Protein AF-0000000080752328 (afdb_homodimer)

Solvent-accessible surface area (backbone atoms only — not comparable to full-atom values): 11894 Å² total; per-residue (Å²): 135,80,77,77,74,68,80,67,72,72,69,62,68,36,42,56,68,53,46,23,63,74,60,68,45,58,64,70,56,55,52,48,32,40,74,57,57,59,36,80,57,43,62,91,45,73,91,53,25,35,30,40,65,66,46,50,51,47,49,42,50,46,52,52,50,26,67,75,56,70,49,55,64,66,45,37,33,52,52,51,52,48,52,50,49,39,52,53,40,51,51,51,38,51,52,46,50,51,55,45,51,58,55,65,74,94,133,80,76,76,73,68,79,66,71,72,70,62,67,34,39,55,68,55,46,23,64,74,58,68,46,59,63,70,54,55,53,48,32,40,73,58,57,60,36,81,57,43,62,91,43,71,92,54,25,35,32,40,64,66,46,49,51,49,50,42,51,43,52,50,50,25,68,75,56,68,50,56,63,64,44,38,34,52,50,52,53,48,52,50,49,39,52,52,41,52,50,49,38,52,52,45,50,51,55,43,51,58,54,63,76,95

pLDDT: mean 90.83, std 14.42, range [41.25, 98.44]

Organism: Azotobacter vinelandii (strain DJ / ATCC BAA-1303) (NCBI:txid322710)

Nearest PDB structures (foldseek):
  3ucs-as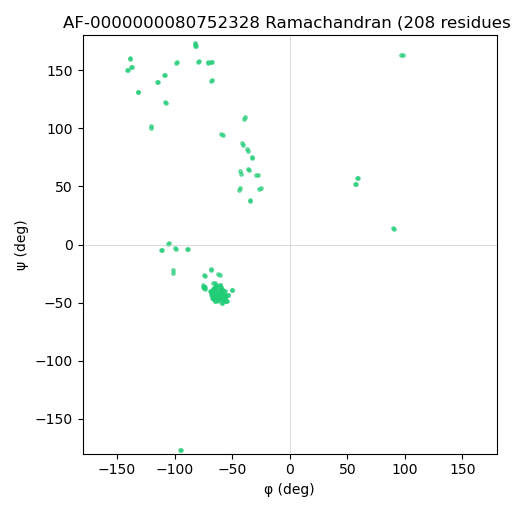sembly1_A  TM=8.072E-01  e=2.494E-07  Klebsiella pneumoniae 342
  2zhh-assembly1_A-2  TM=6.426E-01  e=2.924E-03  Escherichia coli K-12
  5i44-assembly4_G-2  TM=8.100E-01  e=2.431E-02  Bacillus subtilis subsp. subtilis str. 168
  5i44-assembly4_F-2  TM=8.000E-01  e=2.764E-02  Bacillus subtilis subsp. subtilis str. 168
  5i44-assembly1_D  TM=8.178E-01  e=5.969E-02  Bacillus subtilis subsp. subtilis str. 168

Structure (mmCIF, N/CA/C/O backbone):
data_AF-0000000080752328-model_v1
#
loop_
_entity.id
_entity.type
_entity.pdbx_description
1 polymer 'Chaperone modulatory protein CbpM'
#
loop_
_atom_site.group_PDB
_atom_site.id
_atom_site.type_symbol
_atom_site.label_atom_id
_atom_site.label_alt_id
_atom_site.label_comp_id
_atom_site.label_asym_id
_atom_site.label_entity_id
_atom_site.label_seq_id
_atom_site.pdbx_PDB_ins_code
_atom_site.Cartn_x
_atom_site.Cartn_y
_atom_site.Cartn_z
_atom_site.occupancy
_atom_site.B_iso_or_equiv
_atom_site.auth_seq_id
_atom_site.auth_comp_id
_atom_site.auth_asym_id
_atom_site.auth_atom_id
_atom_site.pdbx_PDB_model_num
ATOM 1 N N . MET A 1 1 ? 23.469 -45.125 -23.891 1 41.25 1 MET A N 1
ATOM 2 C CA . MET A 1 1 ? 22.203 -44.719 -23.312 1 41.25 1 MET A CA 1
ATOM 3 C C . MET A 1 1 ? 22.391 -43.594 -22.281 1 41.25 1 MET A C 1
ATOM 5 O O . MET A 1 1 ? 23.047 -43.812 -21.266 1 41.25 1 MET A O 1
ATOM 9 N N . GLU A 1 2 ? 22.656 -42.312 -22.672 1 48.97 2 GLU A N 1
ATOM 10 C CA . GLU A 1 2 ? 22.766 -41.031 -21.984 1 48.97 2 GLU A CA 1
ATOM 11 C C . GLU A 1 2 ? 21.672 -40.875 -20.922 1 48.97 2 GLU A C 1
ATOM 13 O O . GLU A 1 2 ? 20.484 -41 -21.234 1 48.97 2 GLU A O 1
ATOM 18 N N . GLN A 1 3 ? 21.875 -41.344 -19.688 1 50.88 3 GLN A N 1
ATOM 19 C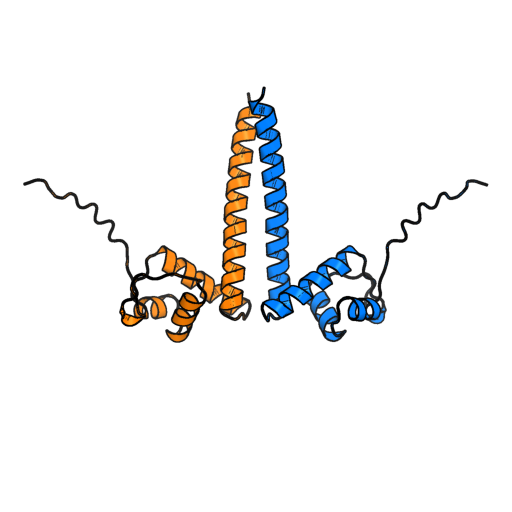 CA . GLN A 1 3 ? 21.062 -41 -18.516 1 50.88 3 GLN A CA 1
ATOM 20 C C . GLN A 1 3 ? 20.547 -39.562 -18.625 1 50.88 3 GLN A C 1
ATOM 22 O O . GLN A 1 3 ? 21.328 -38.625 -18.75 1 50.88 3 GLN A O 1
ATOM 27 N N . ALA A 1 4 ? 19.5 -39.375 -19.531 1 47.28 4 ALA A N 1
ATOM 28 C CA . ALA A 1 4 ? 18.688 -38.156 -19.391 1 47.28 4 ALA A CA 1
ATOM 29 C C . ALA A 1 4 ? 18.656 -37.688 -17.938 1 47.28 4 ALA A C 1
ATOM 31 O O . ALA A 1 4 ? 18.016 -38.312 -17.094 1 47.28 4 ALA A O 1
ATOM 32 N N . SER A 1 5 ? 19.703 -37.375 -17.312 1 48.62 5 SER A N 1
ATOM 33 C CA . SER A 1 5 ? 19.734 -36.562 -16.078 1 48.62 5 SER A CA 1
ATOM 34 C C . SER A 1 5 ? 18.641 -35.5 -16.078 1 48.62 5 SER A C 1
ATOM 36 O O . SER A 1 5 ? 18.891 -34.375 -16.453 1 48.62 5 SER A O 1
ATOM 38 N N . MET A 1 6 ? 17.406 -35.812 -16.594 1 44.41 6 MET A N 1
ATOM 39 C CA . MET A 1 6 ? 16.344 -34.844 -16.422 1 44.41 6 MET A CA 1
ATOM 40 C C . MET A 1 6 ? 16.344 -34.25 -15.016 1 44.41 6 MET A C 1
ATOM 42 O O . MET A 1 6 ? 15.977 -34.938 -14.055 1 44.41 6 MET A O 1
ATOM 46 N N . ASN A 1 7 ? 17.297 -33.562 -14.438 1 49.31 7 ASN A N 1
ATOM 47 C CA . ASN A 1 7 ? 17 -32.625 -13.352 1 49.31 7 ASN A CA 1
ATOM 48 C C . ASN A 1 7 ? 15.578 -32.094 -13.445 1 49.31 7 ASN A C 1
ATOM 50 O O . ASN A 1 7 ? 15.344 -31.062 -14.086 1 49.31 7 ASN A O 1
ATOM 54 N N . THR A 1 8 ? 14.438 -32.906 -13.648 1 51.25 8 THR A N 1
ATOM 55 C CA . THR A 1 8 ? 13.023 -32.531 -13.578 1 51.25 8 THR A CA 1
ATOM 56 C C . THR A 1 8 ? 12.766 -31.625 -12.367 1 51.25 8 THR A C 1
ATOM 58 O O . THR A 1 8 ? 12.688 -32.125 -11.234 1 51.25 8 THR A O 1
ATOM 61 N N . THR A 1 9 ? 13.477 -30.656 -12.141 1 54.03 9 THR A N 1
ATOM 62 C CA . THR A 1 9 ? 12.922 -29.719 -11.164 1 54.03 9 THR A CA 1
ATOM 63 C C . THR A 1 9 ? 11.406 -29.609 -11.32 1 54.03 9 THR A C 1
ATOM 65 O O . THR A 1 9 ? 10.914 -29.078 -12.312 1 54.03 9 THR A O 1
ATOM 68 N N . LEU A 1 10 ? 10.758 -30.734 -11.039 1 58.72 10 LEU A N 1
ATOM 69 C CA . LEU A 1 10 ? 9.297 -30.781 -11.031 1 58.72 10 LEU A CA 1
ATOM 70 C C . LEU A 1 10 ? 8.711 -29.484 -10.484 1 58.72 10 LEU A C 1
ATOM 72 O O . LEU A 1 10 ? 9.016 -29.094 -9.352 1 58.72 10 LEU A O 1
ATOM 76 N N . SER A 1 11 ? 8.672 -28.516 -11.359 1 77.19 11 SER A N 1
ATOM 77 C CA . SER A 1 11 ? 8.055 -27.266 -10.961 1 77.19 11 SER A CA 1
ATOM 78 C C . SER A 1 11 ? 6.598 -27.453 -10.555 1 77.19 11 SER A C 1
ATOM 80 O O . SER A 1 11 ? 5.836 -28.109 -11.273 1 77.19 11 SER A O 1
ATOM 82 N N . LEU A 1 12 ? 6.348 -27.609 -9.344 1 85.25 12 LEU A N 1
ATOM 83 C CA . LEU A 1 12 ? 5.016 -27.766 -8.781 1 85.25 12 LEU A CA 1
ATOM 84 C C . LEU A 1 12 ? 4.012 -26.844 -9.469 1 85.25 12 LEU A C 1
ATOM 86 O O . LEU A 1 12 ? 4.258 -25.656 -9.609 1 85.25 12 LEU A O 1
ATOM 90 N N . GLN A 1 13 ? 3.1 -27.469 -10.312 1 93.94 13 GLN A N 1
ATOM 91 C CA . GLN A 1 13 ? 1.983 -26.75 -10.922 1 93.94 13 GLN A CA 1
ATOM 92 C C . GLN A 1 13 ? 0.66 -27.141 -10.266 1 93.94 13 GLN A C 1
ATOM 94 O O . GLN A 1 13 ? 0.309 -28.312 -10.219 1 93.94 13 GLN A O 1
ATOM 99 N N . LEU A 1 14 ? -0.003 -26.203 -9.758 1 97.31 14 LEU A N 1
ATOM 100 C CA . LEU A 1 14 ? -1.238 -26.438 -9.023 1 97.31 14 LEU A CA 1
ATOM 101 C C . LEU A 1 14 ? -2.449 -25.969 -9.828 1 97.31 14 LEU A C 1
ATOM 103 O O . LEU A 1 14 ? -2.371 -24.984 -10.555 1 97.31 14 LEU A O 1
ATOM 107 N N . THR A 1 15 ? -3.479 -26.688 -9.641 1 97.69 15 THR A N 1
ATOM 108 C CA . THR A 1 15 ? -4.738 -26.281 -10.266 1 97.69 15 THR A CA 1
ATOM 109 C C . THR A 1 15 ? -5.438 -25.219 -9.422 1 97.69 15 THR A C 1
ATOM 111 O O . THR A 1 15 ? -5.016 -24.922 -8.305 1 97.69 15 THR A O 1
ATOM 114 N N . LEU A 1 16 ? -6.508 -24.656 -10.055 1 98.12 16 LEU A N 1
ATOM 115 C CA . LEU A 1 16 ? -7.328 -23.688 -9.344 1 98.12 16 LEU A CA 1
ATOM 116 C C . LEU A 1 16 ? -7.871 -24.281 -8.047 1 98.12 16 LEU A C 1
ATOM 118 O O . LEU A 1 16 ? -7.785 -23.656 -6.984 1 98.12 16 LEU A O 1
ATOM 122 N N . GLU A 1 17 ? -8.336 -25.516 -8.078 1 97.81 17 GLU A N 1
ATOM 123 C CA . GLU A 1 17 ? -8.945 -26.188 -6.926 1 97.81 17 GLU A CA 1
ATOM 124 C C . GLU A 1 17 ? -7.906 -26.453 -5.84 1 97.81 17 GLU A C 1
ATOM 126 O O . GLU A 1 17 ? -8.188 -26.297 -4.652 1 97.81 17 GLU A O 1
ATOM 131 N N . GLU A 1 18 ? -6.797 -26.859 -6.289 1 97.94 18 GLU A N 1
ATOM 132 C CA . GLU A 1 18 ? -5.73 -27.125 -5.328 1 97.94 18 GLU A CA 1
ATOM 133 C C . GLU A 1 18 ? -5.305 -25.859 -4.605 1 97.94 18 GLU A C 1
ATOM 135 O O . GLU A 1 18 ? -5.098 -25.859 -3.389 1 97.94 18 GLU A O 1
ATOM 140 N N . CYS A 1 19 ? -5.199 -24.781 -5.328 1 98.25 19 CYS A N 1
ATOM 141 C CA . CYS A 1 19 ? -4.848 -23.516 -4.715 1 98.25 19 CYS A CA 1
ATOM 142 C C . CYS A 1 19 ? -5.914 -23.078 -3.719 1 98.25 19 CYS A C 1
ATOM 144 O O . CYS A 1 19 ? -5.594 -22.609 -2.621 1 98.25 19 CYS A O 1
ATOM 146 N N . CYS A 1 20 ? -7.125 -23.203 -4.07 1 98.44 20 CYS A N 1
ATOM 147 C CA . CYS A 1 20 ? -8.234 -22.859 -3.186 1 98.44 20 CYS A CA 1
ATOM 148 C C . CYS A 1 20 ? -8.117 -23.578 -1.851 1 98.44 20 CYS A C 1
ATOM 150 O O . CYS A 1 20 ? -8.281 -22.969 -0.792 1 98.44 20 CYS A O 1
ATOM 152 N N . GLN A 1 21 ? -7.781 -24.828 -1.92 1 98 21 GLN A N 1
ATOM 153 C CA . GLN A 1 21 ? -7.66 -25.656 -0.72 1 98 21 GLN A CA 1
ATOM 154 C C . GLN A 1 21 ? -6.473 -25.219 0.132 1 98 21 GLN A C 1
ATOM 156 O O . GLN A 1 21 ? -6.586 -25.094 1.354 1 98 21 GLN A O 1
ATOM 161 N N . LEU A 1 22 ? -5.418 -24.906 -0.505 1 97.25 22 LEU A N 1
ATOM 162 C CA . LEU A 1 22 ? -4.18 -24.609 0.204 1 97.25 22 LEU A CA 1
ATOM 163 C C . LEU A 1 22 ? -4.254 -23.234 0.869 1 97.25 22 LEU A C 1
ATOM 165 O O . LEU A 1 22 ? -3.727 -23.047 1.966 1 97.25 22 LEU A O 1
ATOM 169 N N . VAL A 1 23 ? -4.902 -22.25 0.226 1 97.75 23 VAL A N 1
ATOM 170 C CA . VAL A 1 23 ? -4.922 -20.906 0.78 1 97.75 23 VAL A CA 1
ATOM 171 C C . VAL A 1 23 ? -6.246 -20.656 1.504 1 97.75 23 VAL A C 1
ATOM 173 O O . VAL A 1 23 ? -6.473 -19.578 2.047 1 97.75 23 VAL A O 1
ATOM 176 N N . GLU A 1 24 ? -7.094 -21.641 1.438 1 97.69 24 GLU A N 1
ATOM 177 C CA . GLU A 1 24 ? -8.375 -21.609 2.127 1 97.69 24 GLU A CA 1
ATOM 178 C C . GLU A 1 24 ? -9.219 -20.422 1.68 1 97.69 24 GLU A C 1
ATOM 180 O O . GLU A 1 24 ? -9.703 -19.656 2.51 1 97.69 24 GLU A O 1
ATOM 185 N N . ALA A 1 25 ? -9.469 -20.359 0.378 1 98.06 25 ALA A N 1
ATOM 186 C CA . ALA A 1 25 ? -10.305 -19.328 -0.232 1 98.06 25 ALA A CA 1
ATOM 187 C C . ALA A 1 25 ? -11.164 -19.922 -1.347 1 98.06 25 ALA A C 1
ATOM 189 O O . ALA A 1 25 ? -10.758 -20.859 -2.025 1 98.06 25 ALA A O 1
ATOM 190 N N . PRO A 1 26 ? -12.328 -19.328 -1.536 1 98 26 PRO A N 1
ATOM 191 C CA . PRO A 1 26 ? -13.195 -19.844 -2.592 1 98 26 PRO A CA 1
ATOM 192 C C . PRO A 1 26 ? -12.633 -19.609 -3.992 1 98 26 PRO A C 1
ATOM 194 O O . PRO A 1 26 ? -11.852 -18.688 -4.199 1 98 26 PRO A O 1
ATOM 197 N N . SER A 1 27 ? -13.078 -20.438 -4.957 1 97.88 27 SER A N 1
ATOM 198 C CA . SER A 1 27 ? -12.625 -20.312 -6.34 1 97.88 27 SER A CA 1
ATOM 199 C C . SER A 1 27 ? -12.984 -18.953 -6.93 1 97.88 27 SER A C 1
ATOM 201 O O . SER A 1 27 ? -12.234 -18.406 -7.742 1 97.88 27 SER A O 1
ATOM 203 N N . ALA A 1 28 ? -14.141 -18.438 -6.508 1 97.88 28 ALA A N 1
ATOM 204 C CA . ALA A 1 28 ? -14.555 -17.125 -6.992 1 97.88 28 ALA A CA 1
ATOM 205 C C . ALA A 1 28 ? -13.539 -16.047 -6.621 1 97.88 28 ALA A C 1
ATOM 207 O O . ALA A 1 28 ? -13.25 -15.156 -7.418 1 97.88 28 ALA A O 1
ATOM 208 N N . SER A 1 29 ? -12.961 -16.172 -5.445 1 97.94 29 SER A N 1
ATOM 209 C CA . SER A 1 29 ? -11.938 -15.242 -4.992 1 97.94 29 SER A CA 1
ATOM 210 C C . SER A 1 29 ? -10.672 -15.352 -5.836 1 97.94 29 SER A C 1
ATOM 212 O O . SER A 1 29 ? -10.102 -14.336 -6.242 1 97.94 29 SER A O 1
ATOM 214 N N . LEU A 1 30 ? -10.234 -16.531 -6.113 1 98.38 30 LEU A N 1
ATOM 215 C CA . LEU A 1 30 ? -9.023 -16.734 -6.91 1 98.38 30 LEU A CA 1
ATOM 216 C C . LEU A 1 30 ? -9.219 -16.219 -8.328 1 98.38 30 LEU A C 1
ATOM 218 O O . LEU A 1 30 ? -8.297 -15.648 -8.922 1 98.38 30 LEU A O 1
ATOM 222 N N . VAL A 1 31 ? -10.414 -16.391 -8.852 1 98.06 31 VAL A N 1
ATOM 223 C CA . VAL A 1 31 ? -10.727 -15.891 -10.188 1 98.06 31 VAL A CA 1
ATOM 224 C C . VAL A 1 31 ? -10.625 -14.367 -10.203 1 98.06 31 VAL A C 1
ATOM 226 O O . VAL A 1 31 ? -10.031 -13.789 -11.117 1 98.06 31 VAL A O 1
ATOM 229 N N . GLU A 1 32 ? -11.164 -13.789 -9.211 1 97.56 32 GLU A N 1
ATOM 230 C CA . GLU A 1 32 ? -11.055 -12.336 -9.109 1 97.56 32 GLU A CA 1
ATOM 231 C C . GLU A 1 32 ? -9.602 -11.898 -8.984 1 97.56 32 GLU A C 1
ATOM 233 O O . GLU A 1 32 ? -9.188 -10.906 -9.586 1 97.56 32 GLU A O 1
ATOM 238 N N . MET A 1 33 ? -8.828 -12.578 -8.172 1 98.38 33 MET A N 1
ATOM 239 C CA . MET A 1 33 ? -7.414 -12.273 -7.996 1 98.38 33 MET A C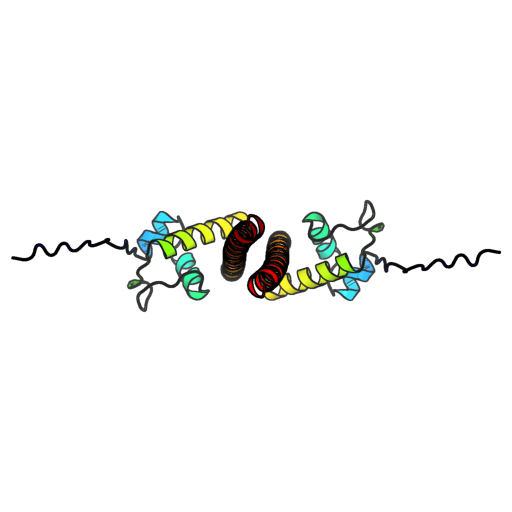A 1
ATOM 240 C C . MET A 1 33 ? -6.68 -12.312 -9.328 1 98.38 33 MET A C 1
ATOM 242 O O . MET A 1 33 ? -5.824 -11.461 -9.594 1 98.38 33 MET A O 1
ATOM 246 N N . VAL A 1 34 ? -7.02 -13.266 -10.156 1 98.12 34 VAL A N 1
ATOM 247 C CA . VAL A 1 34 ? -6.422 -13.359 -11.484 1 98.12 34 VAL A CA 1
ATOM 248 C C . VAL A 1 34 ? -6.887 -12.188 -12.344 1 98.12 34 VAL A C 1
ATOM 250 O O . VAL A 1 34 ? -6.086 -11.586 -13.062 1 98.12 34 VAL A O 1
ATOM 253 N N . GLU A 1 35 ? -8.172 -11.867 -12.281 1 96.81 35 GLU A N 1
ATOM 254 C CA . GLU A 1 35 ? -8.734 -10.773 -13.055 1 96.81 35 GLU A CA 1
ATOM 255 C C . GLU A 1 35 ? -8.055 -9.445 -12.727 1 96.81 35 GLU A C 1
ATOM 257 O O . GLU A 1 35 ? -7.805 -8.633 -13.617 1 96.81 35 GLU A O 1
ATOM 262 N N . TYR A 1 36 ? -7.746 -9.258 -11.477 1 96.5 36 TYR A N 1
ATOM 263 C CA . TYR A 1 36 ? -7.152 -8 -11.039 1 96.5 36 TYR A CA 1
ATOM 264 C C . TYR A 1 36 ? -5.633 -8.047 -11.141 1 96.5 36 TYR A C 1
ATOM 266 O O . TYR A 1 36 ? -4.945 -7.105 -10.742 1 96.5 36 TYR A O 1
ATOM 274 N N . GLY A 1 37 ? -5.156 -9.148 -11.5 1 97.31 37 GLY A N 1
ATOM 275 C CA . GLY A 1 37 ? -3.744 -9.227 -11.836 1 97.31 37 GLY A CA 1
ATOM 276 C C . GLY A 1 37 ? -2.865 -9.547 -10.641 1 97.31 37 GLY A C 1
ATOM 277 O O . GLY A 1 37 ? -1.652 -9.336 -10.68 1 97.31 37 GLY A O 1
ATOM 278 N N . ILE A 1 38 ? -3.408 -9.961 -9.602 1 98.12 38 ILE A N 1
ATOM 279 C CA . ILE A 1 38 ? -2.631 -10.367 -8.438 1 98.12 38 ILE A CA 1
ATOM 280 C C . ILE A 1 38 ? -1.731 -11.547 -8.797 1 98.12 38 ILE A C 1
ATOM 282 O O . ILE A 1 38 ? -0.567 -11.594 -8.391 1 98.12 38 ILE A O 1
ATOM 286 N N . VAL A 1 39 ? -2.271 -12.484 -9.562 1 97.88 39 VAL A N 1
ATOM 287 C CA . VAL A 1 39 ? -1.503 -13.609 -10.086 1 97.88 39 VAL A CA 1
ATOM 288 C C . VAL A 1 39 ? -1.885 -13.859 -11.547 1 97.88 39 VAL A C 1
ATOM 290 O O . VAL A 1 39 ? -2.99 -13.516 -11.969 1 97.88 39 VAL A O 1
ATOM 293 N N . ASP A 1 40 ? -0.971 -14.383 -12.188 1 96.75 40 ASP A N 1
ATOM 294 C CA . ASP A 1 40 ? -1.173 -14.75 -13.586 1 96.75 40 ASP A CA 1
ATOM 295 C C . ASP A 1 40 ? -0.954 -16.25 -13.797 1 96.75 40 ASP A C 1
ATOM 297 O O . ASP A 1 40 ? 0.184 -16.688 -13.953 1 96.75 40 ASP A O 1
ATOM 301 N N . PRO A 1 41 ? -1.932 -16.938 -13.867 1 97.06 41 PRO A N 1
ATOM 302 C CA . PRO A 1 41 ? -1.777 -18.391 -14.062 1 97.06 41 PRO A CA 1
ATOM 303 C C . PRO A 1 41 ? -1.471 -18.75 -15.516 1 97.06 41 PRO A C 1
ATOM 305 O O . PRO A 1 41 ? -1.701 -17.953 -16.422 1 97.06 41 PRO A O 1
ATOM 308 N N . GLY A 1 42 ? -0.878 -19.922 -15.688 1 96.31 42 GLY A N 1
ATOM 309 C CA . GLY A 1 42 ? -0.891 -20.516 -17.016 1 96.31 42 GLY A CA 1
ATOM 310 C C . GLY A 1 42 ? -2.26 -21.016 -17.438 1 96.31 42 GLY A C 1
ATOM 311 O O . GLY A 1 42 ? -3.137 -21.203 -16.594 1 96.31 42 GLY A O 1
ATOM 312 N N . GLY A 1 43 ? -2.447 -21.125 -18.766 1 96 43 GLY A N 1
ATOM 313 C CA . GLY A 1 43 ? -3.742 -21.578 -19.25 1 96 43 GLY A CA 1
ATOM 314 C C . GLY A 1 43 ? -4.672 -20.438 -19.641 1 96 43 GLY A C 1
ATOM 315 O O . GLY A 1 43 ? -4.488 -19.312 -19.188 1 96 43 GLY A O 1
ATOM 316 N N . SER A 1 44 ? -5.656 -20.766 -20.375 1 93.44 44 SER A N 1
ATOM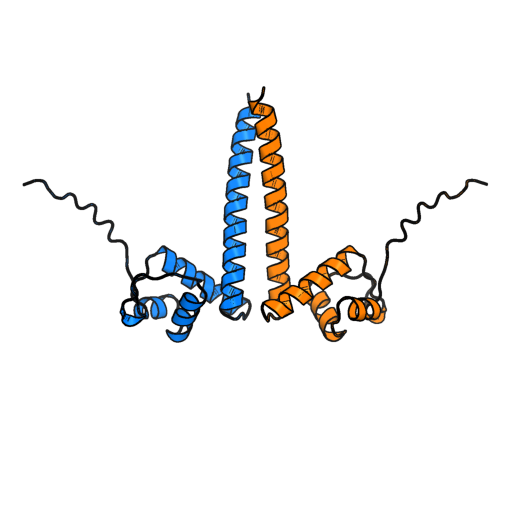 317 C CA . SER A 1 44 ? -6.477 -19.719 -20.953 1 93.44 44 SER A CA 1
ATOM 318 C C . SER A 1 44 ? -7.777 -19.531 -20.188 1 93.44 44 SER A C 1
ATOM 320 O O . SER A 1 44 ? -8.438 -18.5 -20.297 1 93.44 44 SER A O 1
ATOM 322 N N . ALA A 1 45 ? -8.141 -20.578 -19.484 1 96.12 45 ALA A N 1
ATOM 323 C CA . ALA A 1 45 ? -9.383 -20.531 -18.719 1 96.12 45 ALA A CA 1
ATOM 324 C C . ALA A 1 45 ? -9.211 -21.188 -17.344 1 96.12 45 ALA A C 1
ATOM 326 O O . ALA A 1 45 ? -8.266 -21.938 -17.125 1 96.12 45 ALA A O 1
ATOM 327 N N . PRO A 1 46 ? -10.086 -20.859 -16.422 1 96.31 46 PRO A N 1
ATOM 328 C CA . PRO A 1 46 ? -9.945 -21.344 -15.055 1 96.31 46 PRO A CA 1
ATOM 329 C C . PRO A 1 46 ? -9.727 -22.859 -14.984 1 96.31 46 PRO A C 1
ATOM 331 O O . PRO A 1 46 ? -8.891 -23.328 -14.203 1 96.31 46 PRO A O 1
ATOM 334 N N . ARG A 1 47 ? -10.398 -23.594 -15.812 1 95.44 47 ARG A N 1
ATOM 335 C CA . ARG A 1 47 ? -10.273 -25.047 -15.773 1 95.44 47 ARG A CA 1
ATOM 336 C C . ARG A 1 47 ? -8.883 -25.484 -16.219 1 95.44 47 ARG A C 1
ATOM 338 O O . ARG A 1 47 ? -8.422 -26.578 -15.844 1 95.44 47 ARG A O 1
ATOM 345 N N . ASP A 1 48 ? -8.164 -24.672 -16.969 1 96.94 48 ASP A N 1
ATOM 346 C CA . ASP A 1 48 ? -6.855 -25 -17.516 1 96.94 48 ASP A CA 1
ATOM 347 C C . ASP A 1 48 ? -5.742 -24.281 -16.766 1 96.94 48 ASP A C 1
ATOM 349 O O . ASP A 1 48 ? -4.562 -24.453 -17.078 1 96.94 48 ASP A O 1
ATOM 353 N N . TRP A 1 49 ? -6.137 -23.562 -15.805 1 97.81 49 TRP A N 1
ATOM 354 C CA . TRP A 1 49 ? -5.133 -22.75 -15.117 1 97.81 49 TRP A CA 1
ATOM 355 C C . TRP A 1 49 ? -4.148 -23.641 -14.359 1 97.81 49 TRP A C 1
ATOM 357 O O . TRP A 1 49 ? -4.539 -24.656 -13.789 1 97.81 49 TRP A O 1
ATOM 367 N N . ARG A 1 50 ? -2.879 -23.203 -14.406 1 98.06 50 ARG A N 1
ATOM 368 C CA . ARG A 1 50 ? -1.799 -23.797 -13.617 1 98.06 50 ARG A CA 1
ATOM 369 C C . ARG A 1 50 ? -0.982 -22.719 -12.906 1 98.06 50 ARG A C 1
ATOM 371 O O . ARG A 1 50 ? -0.597 -21.719 -13.523 1 98.06 50 ARG A O 1
ATOM 378 N N . PHE A 1 51 ? -0.796 -22.984 -11.602 1 97.75 51 PHE A N 1
ATOM 379 C CA . PHE A 1 51 ? -0.06 -22.047 -10.766 1 97.75 51 PHE A CA 1
ATOM 380 C C . PHE A 1 51 ? 1.243 -22.672 -10.273 1 97.75 51 PHE A C 1
ATOM 382 O O . PHE A 1 51 ? 1.268 -23.828 -9.867 1 97.75 51 PHE A O 1
ATOM 389 N N . ASP A 1 52 ? 2.277 -21.844 -10.281 1 97.06 52 ASP A N 1
ATOM 390 C CA . ASP A 1 52 ? 3.541 -22.297 -9.711 1 97.06 52 ASP A CA 1
ATOM 391 C C . ASP A 1 52 ? 3.682 -21.875 -8.258 1 97.06 52 ASP A C 1
ATOM 393 O O . ASP A 1 52 ? 2.758 -21.281 -7.684 1 97.06 52 ASP A O 1
ATOM 397 N N . SER A 1 53 ? 4.758 -22.156 -7.703 1 96.12 53 SER A N 1
ATOM 398 C CA . SER A 1 53 ? 4.977 -21.922 -6.281 1 96.12 53 SER A CA 1
ATOM 399 C C . SER A 1 53 ? 4.984 -20.422 -5.98 1 96.12 53 SER A C 1
ATOM 401 O O . SER A 1 53 ? 4.543 -20 -4.91 1 96.12 53 SER A O 1
ATOM 403 N N . VAL A 1 54 ? 5.438 -19.641 -6.867 1 95.38 54 VAL A N 1
ATOM 404 C CA . VAL A 1 54 ? 5.48 -18.203 -6.695 1 95.38 54 VAL A CA 1
ATOM 405 C C . VAL A 1 54 ? 4.059 -17.641 -6.668 1 95.38 54 VAL A C 1
ATOM 407 O O . VAL A 1 54 ? 3.719 -16.828 -5.801 1 95.38 54 VAL A O 1
ATOM 410 N N . ALA A 1 55 ? 3.324 -18.094 -7.582 1 97.25 55 ALA A N 1
ATOM 411 C CA . ALA A 1 55 ? 1.924 -17.672 -7.633 1 97.25 55 ALA A CA 1
ATOM 412 C C . ALA A 1 55 ? 1.187 -18.094 -6.359 1 97.25 55 ALA A C 1
ATOM 414 O O . ALA A 1 55 ? 0.403 -17.312 -5.812 1 97.25 55 ALA A O 1
ATOM 415 N N . LEU A 1 56 ? 1.473 -19.281 -5.934 1 97.38 56 LEU A N 1
ATOM 416 C CA . LEU A 1 56 ? 0.842 -19.75 -4.707 1 97.38 56 LEU A CA 1
ATOM 417 C C . LEU A 1 56 ? 1.218 -18.859 -3.525 1 97.38 56 LEU A C 1
ATOM 419 O O . LEU A 1 56 ? 0.364 -18.516 -2.705 1 97.38 56 LEU A O 1
ATOM 423 N N . GLY A 1 57 ? 2.436 -18.578 -3.447 1 97.56 57 GLY A N 1
ATOM 424 C CA . GLY A 1 57 ? 2.877 -17.672 -2.4 1 97.56 57 GLY A CA 1
ATOM 425 C C . GLY A 1 57 ? 2.168 -16.328 -2.438 1 97.56 57 GLY A C 1
ATOM 426 O O . GLY A 1 57 ? 1.78 -15.797 -1.396 1 97.56 57 GLY A O 1
ATOM 427 N N . ARG A 1 58 ? 2.035 -15.742 -3.615 1 98.19 58 ARG A N 1
ATOM 428 C CA . ARG A 1 58 ? 1.368 -14.453 -3.764 1 98.19 58 ARG A CA 1
ATOM 429 C C . ARG A 1 58 ? -0.111 -14.555 -3.41 1 98.19 58 ARG A C 1
ATOM 431 O O . ARG A 1 58 ? -0.671 -13.656 -2.785 1 98.19 58 ARG A O 1
ATOM 438 N N . LEU A 1 59 ? -0.725 -15.656 -3.762 1 98.38 59 LEU A N 1
ATOM 439 C CA . LEU A 1 59 ? -2.113 -15.898 -3.387 1 98.38 59 LEU A CA 1
ATOM 440 C C . LEU A 1 59 ? -2.273 -15.906 -1.87 1 98.38 59 LEU A C 1
ATOM 442 O O . LEU A 1 59 ? -3.201 -15.297 -1.336 1 98.38 59 LEU A O 1
ATOM 446 N N . ARG A 1 60 ? -1.363 -16.578 -1.248 1 98.06 60 ARG A N 1
ATOM 447 C CA . ARG A 1 60 ? -1.402 -16.656 0.209 1 98.06 60 ARG A CA 1
ATOM 448 C C . ARG A 1 60 ? -1.274 -15.273 0.838 1 98.06 60 ARG A C 1
ATOM 450 O O . ARG A 1 60 ? -2.01 -14.938 1.769 1 98.06 60 ARG A O 1
ATOM 457 N N . ARG A 1 61 ? -0.428 -14.516 0.35 1 97.81 61 ARG A N 1
ATOM 458 C CA . ARG A 1 61 ? -0.246 -13.164 0.853 1 97.81 61 ARG A CA 1
ATOM 459 C C . ARG A 1 61 ? -1.484 -12.312 0.593 1 97.81 61 ARG A C 1
ATOM 461 O O . ARG A 1 61 ? -1.875 -11.5 1.437 1 97.81 61 ARG A O 1
ATOM 468 N N . ALA A 1 62 ? -1.977 -12.453 -0.535 1 98.31 62 ALA A N 1
ATOM 469 C CA . ALA A 1 62 ? -3.182 -11.711 -0.904 1 98.31 62 ALA A CA 1
ATOM 470 C C . ALA A 1 62 ? -4.324 -12.008 0.063 1 98.31 62 ALA A C 1
ATOM 472 O O . ALA A 1 62 ? -4.961 -11.086 0.58 1 98.31 62 ALA A O 1
ATOM 473 N N . VAL A 1 63 ? -4.531 -13.281 0.317 1 97.62 63 VAL A N 1
ATOM 474 C CA . VAL A 1 63 ? -5.613 -13.719 1.192 1 97.62 63 VAL A CA 1
ATOM 475 C C . VAL A 1 63 ? -5.379 -13.188 2.605 1 97.62 63 VAL A C 1
ATOM 477 O O . VAL A 1 63 ? -6.305 -12.68 3.248 1 97.62 63 VAL A O 1
ATOM 480 N N . ARG A 1 64 ? -4.23 -13.25 3.027 1 96.19 64 ARG A N 1
ATOM 481 C CA . ARG A 1 64 ? -3.893 -12.758 4.355 1 96.19 64 ARG A CA 1
ATOM 482 C C . ARG A 1 64 ? -4.156 -11.258 4.465 1 96.19 64 ARG A C 1
ATOM 484 O O . ARG A 1 64 ? -4.766 -10.797 5.434 1 96.19 64 ARG A O 1
ATOM 491 N N . LEU A 1 65 ? -3.703 -10.508 3.518 1 94.62 65 LEU A N 1
ATOM 492 C CA . LEU A 1 65 ? -3.877 -9.055 3.502 1 94.62 65 LEU A CA 1
ATOM 493 C C . LEU A 1 65 ? -5.355 -8.688 3.473 1 94.62 65 LEU A C 1
ATOM 495 O O . LEU A 1 65 ? -5.785 -7.766 4.172 1 94.62 65 LEU A O 1
ATOM 499 N N . GLN A 1 66 ? -5.984 -9.367 2.635 1 94.5 66 GLN A N 1
ATOM 500 C CA . GLN A 1 66 ? -7.418 -9.117 2.523 1 94.5 66 GLN A CA 1
ATOM 501 C C . GLN A 1 66 ? -8.117 -9.297 3.867 1 94.5 66 GLN A C 1
ATOM 503 O O . GLN A 1 66 ? -8.906 -8.445 4.281 1 94.5 66 GLN A O 1
ATOM 508 N N . ARG A 1 67 ? -7.82 -10.367 4.535 1 91.38 67 ARG A N 1
ATOM 509 C CA . ARG A 1 67 ? -8.438 -10.688 5.816 1 91.38 67 ARG A CA 1
ATOM 510 C C . ARG A 1 67 ? -8.039 -9.672 6.887 1 91.38 67 ARG A C 1
ATOM 512 O O . ARG A 1 67 ? -8.867 -9.258 7.699 1 91.38 67 ARG A O 1
ATOM 519 N N . GLU A 1 68 ? -6.918 -9.289 6.863 1 89.25 68 GLU A N 1
ATOM 520 C CA . GLU A 1 68 ? -6.395 -8.398 7.895 1 89.25 68 GLU A CA 1
ATOM 521 C C . GLU A 1 68 ? -6.91 -6.977 7.715 1 89.25 68 GLU A C 1
ATOM 523 O O . GLU A 1 68 ? -7.211 -6.289 8.695 1 89.25 68 GLU A O 1
ATOM 528 N N . LEU A 1 69 ? -7.0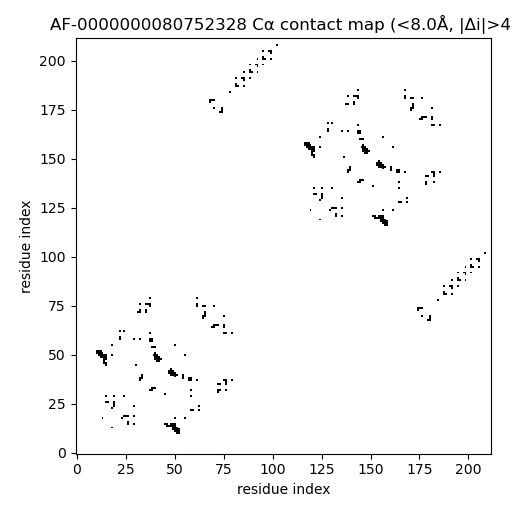55 -6.508 6.473 1 89.12 69 LEU A N 1
ATOM 529 C CA . LEU A 1 69 ? -7.363 -5.105 6.223 1 89.12 69 LEU A CA 1
ATOM 530 C C . LEU A 1 69 ? -8.773 -4.949 5.656 1 89.12 69 LEU A C 1
ATOM 532 O O . LEU A 1 69 ? -9.234 -3.828 5.438 1 89.12 69 LEU A O 1
ATOM 536 N N . GLU A 1 70 ? -9.422 -6.051 5.398 1 90.12 70 GLU A N 1
ATOM 537 C CA . GLU A 1 70 ? -10.781 -6.062 4.883 1 90.12 70 GLU A CA 1
ATOM 538 C C . GLU A 1 70 ? -10.891 -5.277 3.58 1 90.12 70 GLU A C 1
ATOM 540 O O . GLU A 1 70 ? -11.789 -4.449 3.42 1 90.12 70 GLU A O 1
ATOM 545 N N . LEU A 1 71 ? -10.094 -5.566 2.682 1 91.69 71 LEU A N 1
ATOM 546 C CA . LEU A 1 71 ? -9.992 -4.922 1.377 1 91.69 71 LEU A CA 1
ATOM 547 C C . LEU A 1 71 ? -10.734 -5.73 0.316 1 91.69 71 LEU A C 1
ATOM 549 O O . LEU A 1 71 ? -10.984 -6.922 0.501 1 91.69 71 LEU A O 1
ATOM 553 N N . ASP A 1 72 ? -11.094 -4.988 -0.731 1 93 72 ASP A N 1
ATOM 554 C CA . ASP A 1 72 ? -11.453 -5.742 -1.928 1 93 72 ASP A CA 1
ATOM 555 C C . ASP A 1 72 ? -10.211 -6.152 -2.713 1 93 72 ASP A C 1
ATOM 557 O O . ASP A 1 72 ? -9.094 -5.742 -2.381 1 93 72 ASP A O 1
ATOM 561 N N . TRP A 1 73 ? -10.391 -6.988 -3.773 1 94.94 73 TRP A N 1
ATOM 562 C CA . TRP A 1 73 ? -9.242 -7.605 -4.434 1 94.94 73 TRP A CA 1
ATOM 563 C C . TRP A 1 73 ? -8.492 -6.582 -5.281 1 94.94 73 TRP A C 1
ATOM 565 O O . TRP A 1 73 ? -7.293 -6.73 -5.52 1 94.94 73 TRP A O 1
ATOM 575 N N . GLN A 1 74 ? -9.172 -5.574 -5.746 1 93.44 74 GLN A N 1
ATOM 576 C CA . GLN A 1 74 ? -8.477 -4.5 -6.445 1 93.44 74 GLN A CA 1
ATOM 577 C C . GLN A 1 74 ? -7.492 -3.789 -5.523 1 93.44 74 GLN A C 1
ATOM 579 O O . GLN A 1 74 ? -6.34 -3.566 -5.891 1 93.44 74 GLN A O 1
ATOM 584 N N . ALA A 1 75 ? -7.898 -3.453 -4.332 1 93.5 75 ALA A N 1
ATOM 585 C CA . ALA A 1 75 ? -7.062 -2.793 -3.334 1 93.5 75 ALA A CA 1
ATOM 586 C C . ALA A 1 75 ? -5.934 -3.711 -2.871 1 93.5 75 ALA A C 1
ATOM 588 O O . ALA A 1 75 ? -4.82 -3.252 -2.613 1 93.5 75 ALA A O 1
ATOM 589 N N . VAL A 1 76 ? -6.223 -4.961 -2.732 1 96.38 76 VAL A N 1
ATOM 590 C CA . VAL A 1 76 ? -5.203 -5.934 -2.363 1 96.38 76 VAL A CA 1
ATOM 591 C C . VAL A 1 76 ? -4.086 -5.934 -3.408 1 96.38 76 VAL A C 1
ATOM 593 O O . VAL A 1 76 ? -2.904 -5.961 -3.061 1 96.38 76 VAL A O 1
ATOM 596 N N . ALA A 1 77 ? -4.461 -5.934 -4.676 1 97 77 ALA A N 1
ATOM 597 C CA . ALA A 1 77 ? -3.471 -5.906 -5.75 1 97 77 ALA A CA 1
ATOM 598 C C . ALA A 1 77 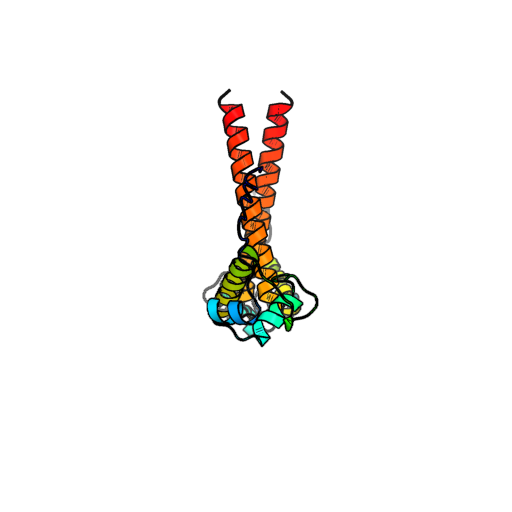? -2.537 -4.707 -5.605 1 97 77 ALA A C 1
ATOM 600 O O . ALA A 1 77 ? -1.315 -4.852 -5.699 1 97 77 ALA A O 1
ATOM 601 N N . VAL A 1 78 ? -3.115 -3.623 -5.336 1 95.31 78 VAL A N 1
ATOM 602 C CA . VAL A 1 78 ? -2.354 -2.387 -5.191 1 95.31 78 VAL A CA 1
ATOM 603 C C . VAL A 1 78 ? -1.421 -2.49 -3.988 1 95.31 78 VAL A C 1
ATOM 605 O O . VAL A 1 78 ? -0.241 -2.143 -4.078 1 95.31 78 VAL A O 1
ATOM 608 N N . ALA A 1 79 ? -1.964 -2.922 -2.885 1 95.38 79 ALA A N 1
ATOM 609 C CA . ALA A 1 79 ? -1.174 -3.064 -1.664 1 95.38 79 ALA A CA 1
ATOM 610 C C . ALA A 1 79 ? -0.004 -4.02 -1.878 1 95.38 79 ALA A C 1
ATOM 612 O O . ALA A 1 79 ? 1.122 -3.738 -1.461 1 95.38 79 ALA A O 1
ATOM 613 N N . LEU A 1 80 ? -0.234 -5.098 -2.48 1 97.06 80 LEU A N 1
ATOM 614 C CA . LEU A 1 80 ? 0.819 -6.07 -2.75 1 97.06 80 LEU A CA 1
ATOM 615 C C . LEU A 1 80 ? 1.9 -5.465 -3.641 1 97.06 80 LEU A C 1
ATOM 617 O O . LEU A 1 80 ? 3.092 -5.695 -3.42 1 97.06 80 LEU A O 1
ATOM 621 N N . ASP A 1 81 ? 1.469 -4.746 -4.676 1 96.81 81 ASP A N 1
ATOM 622 C CA . ASP A 1 81 ? 2.434 -4.109 -5.566 1 96.81 81 ASP A CA 1
ATOM 623 C C . ASP A 1 81 ? 3.318 -3.125 -4.805 1 96.81 81 ASP A C 1
ATOM 625 O O . ASP A 1 81 ? 4.527 -3.066 -5.027 1 96.81 81 ASP A O 1
ATOM 629 N N . LEU A 1 82 ? 2.701 -2.41 -3.895 1 96.62 82 LEU A N 1
ATOM 630 C CA . LEU A 1 82 ? 3.459 -1.467 -3.082 1 96.62 82 LEU A CA 1
ATOM 631 C C . LEU A 1 82 ? 4.422 -2.199 -2.154 1 96.62 82 LEU A C 1
ATOM 633 O O . LEU A 1 82 ? 5.566 -1.773 -1.978 1 96.62 82 LEU A O 1
ATOM 637 N N . LEU A 1 83 ? 3.979 -3.203 -1.571 1 96.75 83 LEU A N 1
ATOM 638 C CA . LEU A 1 83 ? 4.836 -3.996 -0.696 1 96.75 83 LEU A CA 1
ATOM 639 C C . LEU A 1 83 ? 6.012 -4.582 -1.471 1 96.75 83 LEU A C 1
ATOM 641 O O . LEU A 1 83 ? 7.145 -4.586 -0.984 1 96.75 83 LEU A O 1
ATOM 645 N N . ASP A 1 84 ? 5.73 -5.109 -2.631 1 97.12 84 ASP A N 1
ATOM 646 C CA . ASP A 1 84 ? 6.801 -5.621 -3.486 1 97.12 84 ASP A CA 1
ATOM 647 C C . ASP A 1 84 ? 7.809 -4.523 -3.816 1 97.12 84 ASP A C 1
ATOM 649 O O . ASP A 1 84 ? 9.016 -4.762 -3.809 1 97.12 84 ASP A O 1
ATOM 653 N N . GLU A 1 85 ? 7.258 -3.371 -4.148 1 97.5 85 GLU A N 1
ATOM 654 C CA . GLU A 1 85 ? 8.125 -2.242 -4.461 1 97.5 85 GLU A CA 1
ATOM 655 C C . GLU A 1 85 ? 9.008 -1.88 -3.268 1 97.5 85 GLU A C 1
ATOM 657 O O . GLU A 1 85 ? 10.203 -1.632 -3.424 1 97.5 85 GLU A O 1
ATOM 662 N N . VAL A 1 86 ? 8.508 -1.851 -2.137 1 97.81 86 VAL A N 1
ATOM 663 C CA . VAL A 1 86 ? 9.266 -1.578 -0.917 1 97.81 86 VAL A CA 1
ATOM 664 C C . VAL A 1 86 ? 10.383 -2.604 -0.763 1 97.81 86 VAL A C 1
ATOM 666 O O . VAL A 1 86 ? 11.531 -2.24 -0.501 1 97.81 86 VAL A O 1
ATOM 669 N N . GLY A 1 87 ? 10.023 -3.818 -0.881 1 97.25 87 GLY A N 1
ATOM 670 C CA . GLY A 1 87 ? 11.023 -4.871 -0.804 1 97.25 87 GLY A CA 1
ATOM 671 C C . GLY A 1 87 ? 12.156 -4.691 -1.798 1 97.25 87 GLY A C 1
ATOM 672 O O . GLY A 1 87 ? 13.328 -4.816 -1.441 1 97.25 87 GLY A O 1
ATOM 673 N N . ARG A 1 88 ? 11.797 -4.449 -3.029 1 97.88 88 ARG A N 1
ATOM 674 C CA . ARG A 1 88 ? 12.789 -4.246 -4.078 1 97.88 88 ARG A CA 1
ATOM 675 C C . ARG A 1 88 ? 13.711 -3.08 -3.742 1 97.88 88 ARG A C 1
ATOM 677 O O . ARG A 1 88 ? 14.93 -3.191 -3.865 1 97.88 88 ARG A O 1
ATOM 684 N N . LEU A 1 89 ? 13.148 -2.027 -3.307 1 98 89 LEU A N 1
ATOM 685 C CA . LEU A 1 89 ? 13.922 -0.827 -3.006 1 98 89 LEU A CA 1
ATOM 686 C C . LEU A 1 89 ? 14.82 -1.049 -1.794 1 98 89 LEU A C 1
ATOM 688 O O . LEU A 1 89 ? 15.945 -0.545 -1.751 1 98 89 LEU A O 1
ATOM 692 N N . ARG A 1 90 ? 14.344 -1.705 -0.832 1 98.06 90 ARG A N 1
ATOM 693 C CA . ARG A 1 90 ? 15.172 -2.029 0.326 1 98.06 90 ARG A CA 1
ATOM 694 C C . ARG A 1 90 ? 16.375 -2.861 -0.083 1 98.06 90 ARG A C 1
ATOM 696 O O . ARG A 1 90 ? 17.5 -2.611 0.377 1 98.06 90 ARG A O 1
ATOM 703 N N . ALA A 1 91 ? 16.141 -3.812 -0.9 1 98 91 ALA A N 1
ATOM 704 C CA . ALA A 1 91 ? 17.234 -4.641 -1.39 1 98 91 ALA A CA 1
ATOM 705 C C . ALA A 1 91 ? 18.234 -3.807 -2.174 1 98 91 ALA A C 1
ATOM 707 O O . ALA A 1 91 ? 19.453 -3.98 -2.02 1 98 91 ALA A O 1
ATOM 708 N N . GLU A 1 92 ? 17.688 -3.016 -2.996 1 97.62 92 GLU A N 1
ATOM 709 C CA . GLU A 1 92 ? 18.547 -2.135 -3.773 1 97.62 92 GLU A CA 1
ATOM 710 C C . GLU A 1 92 ? 19.375 -1.221 -2.865 1 97.62 92 GLU A C 1
ATOM 712 O O . GLU A 1 92 ? 20.578 -1.035 -3.08 1 97.62 92 GLU A O 1
ATOM 717 N N . ASN A 1 93 ? 18.75 -0.657 -1.863 1 98.06 93 ASN A N 1
ATOM 718 C CA . ASN A 1 93 ? 19.438 0.199 -0.899 1 98.06 93 ASN A CA 1
ATOM 719 C C . ASN A 1 93 ? 20.547 -0.55 -0.178 1 98.06 93 ASN A C 1
ATOM 721 O O . ASN A 1 93 ? 21.656 -0.026 -0.021 1 98.06 93 ASN A O 1
ATOM 725 N N . GLU A 1 94 ? 20.25 -1.723 0.175 1 97.12 94 GLU A N 1
ATOM 726 C CA . GLU A 1 94 ? 21.25 -2.541 0.857 1 97.12 94 GLU A CA 1
ATOM 727 C C . GLU A 1 94 ? 22.438 -2.83 -0.052 1 97.12 94 GLU A C 1
ATOM 729 O O . GLU A 1 94 ? 23.594 -2.748 0.379 1 97.12 94 GLU A O 1
ATOM 734 N N . SER A 1 95 ? 22.141 -3.182 -1.25 1 97.62 95 SER A N 1
ATOM 735 C CA . SER A 1 95 ? 23.188 -3.443 -2.227 1 97.62 95 SER A CA 1
ATOM 736 C C . SER A 1 95 ? 24.078 -2.219 -2.426 1 97.62 95 SER A C 1
ATOM 738 O O . SER A 1 95 ? 25.312 -2.33 -2.434 1 97.62 95 SER A O 1
ATOM 740 N N . LEU A 1 96 ? 23.484 -1.054 -2.531 1 96.06 96 LEU A N 1
ATOM 741 C CA . LEU A 1 96 ? 24.219 0.187 -2.736 1 96.06 96 LEU A CA 1
ATOM 742 C C . LEU A 1 96 ? 25.078 0.519 -1.516 1 96.06 96 LEU A C 1
ATOM 744 O O . LEU A 1 96 ? 26.219 0.969 -1.653 1 96.06 96 LEU A O 1
ATOM 748 N N . ARG A 1 97 ? 24.516 0.298 -0.369 1 95.94 97 ARG A N 1
ATOM 749 C CA . ARG A 1 97 ? 25.25 0.549 0.865 1 95.94 97 ARG A CA 1
ATOM 750 C C . ARG A 1 97 ? 26.484 -0.346 0.96 1 95.94 97 ARG A C 1
ATOM 752 O O . ARG A 1 97 ? 27.547 0.1 1.388 1 95.94 97 ARG A O 1
ATOM 759 N N . ARG A 1 98 ? 26.359 -1.563 0.548 1 95.31 98 ARG A N 1
ATOM 760 C CA . ARG A 1 98 ? 27.484 -2.5 0.562 1 95.31 98 ARG A CA 1
ATOM 761 C C . ARG A 1 98 ? 28.562 -2.07 -0.415 1 95.31 98 ARG A C 1
ATOM 763 O O . ARG A 1 98 ? 29.75 -2.119 -0.091 1 95.31 98 ARG A O 1
ATOM 770 N N . ARG A 1 99 ? 28.156 -1.729 -1.532 1 92.94 99 ARG A N 1
ATOM 771 C CA . ARG A 1 99 ? 29.125 -1.27 -2.533 1 92.94 99 ARG A CA 1
ATOM 772 C C . ARG A 1 99 ? 29.859 -0.03 -2.049 1 92.94 99 ARG A C 1
ATOM 774 O O . ARG A 1 99 ? 31.078 0.088 -2.244 1 92.94 99 ARG A O 1
ATOM 781 N N . LEU A 1 100 ? 29.188 0.968 -1.413 1 91.81 100 LEU A N 1
ATOM 782 C CA . LEU A 1 100 ? 29.781 2.191 -0.897 1 91.81 100 LEU A CA 1
ATOM 783 C C . LEU A 1 100 ? 30.766 1.881 0.221 1 91.81 100 LEU A C 1
ATOM 785 O O . LEU A 1 100 ? 31.844 2.49 0.297 1 91.81 100 LEU A O 1
ATOM 789 N N . LEU A 1 101 ? 30.281 0.999 1.052 1 90.44 101 LEU A N 1
ATOM 790 C CA . LEU A 1 101 ? 31.172 0.598 2.143 1 90.44 101 LEU A CA 1
ATOM 791 C C . LEU A 1 101 ? 32.469 0.01 1.603 1 90.44 101 LEU A C 1
ATOM 793 O O . LEU A 1 101 ? 33.531 0.269 2.145 1 90.44 101 LEU A O 1
ATOM 797 N N . ARG A 1 102 ? 32.406 -0.734 0.578 1 90.06 102 ARG A N 1
ATOM 798 C CA . ARG A 1 102 ? 33.594 -1.329 -0.044 1 90.06 102 ARG A CA 1
ATOM 799 C C . ARG A 1 102 ? 34.531 -0.255 -0.613 1 90.06 102 ARG A C 1
ATOM 801 O O . ARG A 1 102 ? 35.75 -0.369 -0.524 1 90.06 102 ARG A O 1
ATOM 808 N N . PHE A 1 103 ? 33.906 0.811 -1.129 1 84.12 103 PHE A N 1
ATOM 809 C CA . PHE A 1 103 ? 34.688 1.9 -1.691 1 84.12 103 PHE A CA 1
ATOM 810 C C . PHE A 1 103 ? 35.344 2.717 -0.587 1 84.12 103 PHE A C 1
ATOM 812 O O . PHE A 1 103 ? 36.469 3.221 -0.76 1 84.12 103 PHE A O 1
ATOM 819 N N . MET A 1 104 ? 34.688 2.9 0.5 1 81.25 104 MET A N 1
ATOM 820 C CA . MET A 1 104 ? 35.219 3.721 1.589 1 81.25 104 MET A CA 1
ATOM 821 C C . MET A 1 104 ? 36.312 2.979 2.357 1 81.25 104 MET A C 1
ATOM 823 O O . MET A 1 104 ? 37.125 3.6 3.031 1 81.25 104 MET A O 1
ATOM 827 N N . GLU A 1 105 ? 36.156 1.755 2.473 1 76.31 105 GLU A N 1
ATOM 828 C CA . GLU A 1 105 ? 37.219 0.981 3.133 1 76.31 105 GLU A CA 1
ATOM 829 C C . GLU A 1 105 ? 38.531 1.057 2.357 1 76.31 105 GLU A C 1
ATOM 831 O O . GLU A 1 105 ? 39.594 0.84 2.922 1 76.31 105 GLU A O 1
ATOM 836 N N . TYR A 1 106 ? 38.344 1.321 1.03 1 58.81 106 TYR A N 1
ATOM 837 C CA . TYR A 1 106 ? 39.625 1.496 0.352 1 58.81 106 TYR A CA 1
ATOM 838 C C . TYR A 1 106 ? 40.062 2.955 0.381 1 58.81 106 TYR A C 1
ATOM 840 O O . TYR A 1 106 ? 39.219 3.861 0.296 1 58.81 106 TYR A O 1
ATOM 848 N N . MET B 1 1 ? 14.797 50.469 19.156 1 42.78 1 MET B N 1
ATOM 849 C CA . MET B 1 1 ? 13.586 49.688 18.906 1 42.78 1 MET B CA 1
ATOM 850 C C . MET B 1 1 ? 13.828 48.625 17.844 1 42.78 1 MET B C 1
ATOM 852 O O . MET B 1 1 ? 14.141 48.969 16.688 1 42.78 1 MET B O 1
ATOM 856 N N . GLU B 1 2 ? 14.5 47.469 18.094 1 49.78 2 GLU B N 1
ATOM 857 C CA . GLU B 1 2 ? 14.812 46.219 17.375 1 49.78 2 GLU B CA 1
ATOM 858 C C . GLU B 1 2 ? 13.609 45.75 16.57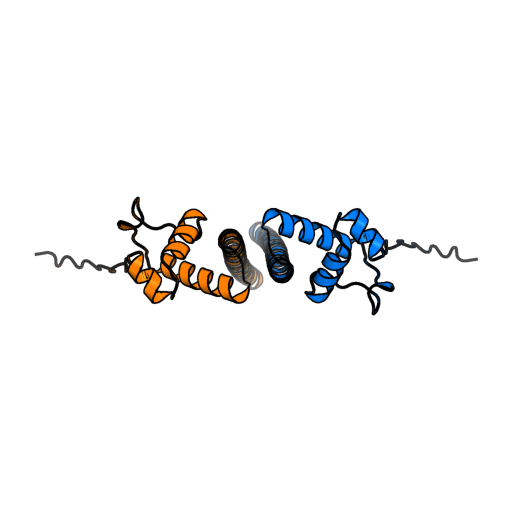8 1 49.78 2 GLU B C 1
ATOM 860 O O . GLU B 1 2 ? 12.531 45.531 17.125 1 49.78 2 GLU B O 1
ATOM 865 N N . GLN B 1 3 ? 13.383 46.219 15.359 1 50.66 3 GLN B N 1
ATOM 866 C CA . GLN B 1 3 ? 12.469 45.625 14.383 1 50.66 3 GLN B CA 1
ATOM 867 C C . GLN B 1 3 ? 12.414 44.125 14.516 1 50.66 3 GLN B C 1
ATOM 869 O O . GLN B 1 3 ? 13.445 43.438 14.43 1 50.66 3 GLN B O 1
ATOM 874 N N . ALA B 1 4 ? 11.688 43.625 15.625 1 47.38 4 ALA B N 1
ATOM 875 C CA . ALA B 1 4 ? 11.234 42.25 15.609 1 47.38 4 ALA B CA 1
ATOM 876 C C . ALA B 1 4 ? 11.023 41.75 14.18 1 47.38 4 ALA B C 1
ATOM 878 O O . ALA B 1 4 ? 10.07 42.156 13.508 1 47.38 4 ALA B O 1
ATOM 879 N N . SER B 1 5 ? 11.945 41.719 13.32 1 48.78 5 SER B N 1
ATOM 880 C CA . SER B 1 5 ? 11.93 40.906 12.094 1 48.78 5 SER B CA 1
ATOM 881 C C . SER B 1 5 ? 11.234 39.594 12.312 1 48.78 5 SER B C 1
ATOM 883 O O . SER B 1 5 ? 11.891 38.562 12.594 1 48.78 5 SER B O 1
ATOM 885 N N . MET B 1 6 ? 10.125 39.531 13.117 1 44.12 6 MET B N 1
ATOM 886 C CA . MET B 1 6 ? 9.398 38.25 13.195 1 44.12 6 MET B CA 1
ATOM 887 C C . MET B 1 6 ? 9.25 37.625 11.812 1 44.12 6 MET B C 1
ATOM 889 O O . MET B 1 6 ? 8.516 38.156 10.969 1 44.12 6 MET B O 1
ATOM 893 N N . ASN B 1 7 ? 10.188 37.219 11.023 1 49.06 7 ASN B N 1
ATOM 894 C CA . ASN B 1 7 ? 9.93 36.188 10.016 1 49.06 7 ASN B CA 1
ATOM 895 C C . ASN B 1 7 ? 8.75 35.281 10.414 1 49.06 7 ASN B C 1
ATOM 897 O O . ASN B 1 7 ? 8.93 34.281 11.07 1 49.06 7 ASN B O 1
ATOM 901 N N . THR B 1 8 ? 7.52 35.781 10.852 1 51.28 8 THR B N 1
ATOM 902 C CA . THR B 1 8 ? 6.285 35.062 11.102 1 51.28 8 THR B CA 1
ATOM 903 C C . THR B 1 8 ? 5.996 34.062 9.969 1 51.28 8 THR B C 1
ATOM 905 O O . THR B 1 8 ? 5.52 34.469 8.906 1 51.28 8 THR B O 1
ATOM 908 N N . THR B 1 9 ? 6.875 33.312 9.547 1 53.94 9 THR B N 1
ATOM 909 C CA . THR B 1 9 ? 6.379 32.219 8.711 1 53.94 9 THR B CA 1
ATOM 910 C C . THR B 1 9 ? 5.027 31.719 9.219 1 53.94 9 THR B C 1
ATOM 912 O O . THR B 1 9 ? 4.949 31.109 10.289 1 53.94 9 THR B O 1
ATOM 915 N N . LEU B 1 10 ? 4.07 32.625 9.141 1 58.75 10 LEU B N 1
ATOM 916 C CA . LEU B 1 10 ? 2.695 32.25 9.492 1 58.75 10 LEU B CA 1
ATOM 917 C C . LEU B 1 10 ? 2.367 30.844 9.055 1 58.75 10 LEU B C 1
ATOM 919 O O . LEU B 1 10 ? 2.477 30.516 7.867 1 58.75 10 LEU B O 1
ATOM 923 N N . SER B 1 11 ? 2.785 29.922 9.875 1 77.06 11 SER B N 1
ATOM 924 C CA . SER B 1 11 ? 2.461 28.531 9.609 1 77.06 11 SER B CA 1
ATOM 925 C C . SER B 1 11 ? 0.953 28.312 9.531 1 77.06 11 SER B C 1
ATOM 927 O O . SER B 1 11 ? 0.212 28.766 10.406 1 77.06 11 SER B O 1
ATOM 929 N N . LEU B 1 12 ? 0.416 28.344 8.398 1 85.31 12 LEU B N 1
ATOM 930 C CA . LEU B 1 12 ? -1.001 28.125 8.133 1 85.31 12 LEU B CA 1
ATOM 931 C C . LEU B 1 12 ? -1.552 27.016 9.023 1 85.31 12 LEU B C 1
ATOM 933 O O . LEU B 1 12 ? -0.965 25.938 9.102 1 85.31 12 LEU B O 1
ATOM 937 N N . GLN B 1 13 ? -2.424 27.406 10.031 1 93.88 13 GLN B N 1
ATOM 938 C CA . GLN B 1 13 ? -3.154 26.438 10.859 1 93.88 13 GLN B CA 1
ATOM 939 C C . GLN B 1 13 ? -4.641 26.438 10.508 1 93.88 13 GLN B C 1
ATOM 941 O O . GLN B 1 13 ? -5.301 27.484 10.57 1 93.88 13 GLN B O 1
ATOM 946 N N . LEU B 1 14 ? -5.102 25.328 10.148 1 97.31 14 LEU B N 1
ATOM 947 C CA . LEU B 1 14 ? -6.484 25.203 9.695 1 97.31 14 LEU B CA 1
ATOM 948 C C . LEU B 1 14 ? -7.328 24.453 10.719 1 97.31 14 LEU B C 1
ATOM 950 O O . LEU B 1 14 ? -6.832 23.547 11.391 1 97.31 14 LEU B O 1
ATOM 954 N N . THR B 1 15 ? -8.531 24.859 10.781 1 97.69 15 THR B N 1
ATOM 955 C CA . THR B 1 15 ? -9.477 24.156 11.641 1 97.69 15 THR B CA 1
ATOM 956 C C . THR B 1 15 ? -10.016 22.906 10.945 1 97.69 15 THR B C 1
ATOM 958 O O . THR B 1 15 ? -9.773 22.703 9.75 1 97.69 15 THR B O 1
ATOM 961 N N . LEU B 1 16 ? -10.742 22.109 11.766 1 98.06 16 LEU B N 1
ATOM 962 C CA . LEU B 1 16 ? -11.398 20.938 11.219 1 98.06 16 LEU B CA 1
ATOM 963 C C . LEU B 1 16 ? -12.336 21.312 10.078 1 98.06 16 LEU B C 1
ATOM 965 O O . LEU B 1 16 ? -12.305 20.688 9.008 1 98.06 16 LEU B O 1
ATOM 969 N N . GLU B 1 17 ? -13.109 22.375 10.227 1 97.75 17 GLU B N 1
ATOM 970 C CA . GLU B 1 17 ? -14.094 22.812 9.25 1 97.75 17 GLU B CA 1
ATOM 971 C C . GLU B 1 17 ? -13.43 23.312 7.973 1 97.75 17 GLU B C 1
ATOM 973 O O . GLU B 1 17 ? -13.891 23.031 6.867 1 97.75 17 GLU B O 1
ATOM 978 N N . GLU B 1 18 ? -12.398 24.031 8.195 1 97.94 18 GLU B N 1
ATOM 979 C CA . GLU B 1 18 ? -11.672 24.547 7.043 1 97.94 18 GLU B CA 1
ATOM 980 C C . GLU B 1 18 ? -11.078 23.406 6.215 1 97.94 18 GLU B C 1
ATOM 982 O O . GLU B 1 18 ? -11.141 23.422 4.984 1 97.94 18 GLU B O 1
ATOM 987 N N . CYS B 1 19 ? -10.523 22.438 6.879 1 98.19 19 CYS B N 1
ATOM 988 C CA . CYS B 1 19 ? -9.977 21.281 6.176 1 98.19 19 CYS B CA 1
ATOM 989 C C . CYS B 1 19 ? -11.062 20.531 5.414 1 98.19 19 CYS B C 1
ATOM 991 O O . CYS B 1 19 ? -10.867 20.141 4.262 1 98.19 19 CYS B O 1
ATOM 993 N N . CYS B 1 20 ? -12.172 20.328 6.02 1 98.38 20 CYS B N 1
ATOM 994 C CA . CYS B 1 20 ? -13.297 19.672 5.379 1 98.38 20 CYS B CA 1
ATOM 995 C C . CYS B 1 20 ? -13.664 20.344 4.066 1 98.38 20 CYS B C 1
ATOM 997 O O . CYS B 1 20 ? -13.875 19.688 3.053 1 98.38 20 CYS B O 1
ATOM 999 N N . GLN B 1 21 ? -13.672 21.656 4.09 1 97.94 21 GLN B N 1
ATOM 1000 C CA . GLN B 1 21 ? -14.039 22.438 2.91 1 97.94 21 GLN B CA 1
ATOM 1001 C C . GLN B 1 21 ? -12.984 22.297 1.816 1 97.94 21 GLN B C 1
ATOM 1003 O O . GLN B 1 21 ? -13.312 22.125 0.643 1 97.94 21 GLN B O 1
ATOM 1008 N N . LEU B 1 22 ? -11.781 22.312 2.205 1 97.19 22 LEU B N 1
ATOM 1009 C CA . LEU B 1 22 ? -10.688 22.344 1.242 1 97.19 22 LEU B CA 1
ATOM 1010 C C . LEU B 1 22 ? -10.523 20.969 0.577 1 97.19 22 LEU B C 1
ATOM 1012 O O . LEU B 1 22 ? -10.211 20.891 -0.613 1 97.19 22 LEU B O 1
ATOM 1016 N N . VAL B 1 23 ? -10.719 19.875 1.316 1 97.69 23 VAL B N 1
ATOM 1017 C CA . VAL B 1 23 ? -10.492 18.547 0.748 1 97.69 23 VAL B CA 1
ATOM 1018 C C . VAL B 1 23 ? -11.82 17.938 0.314 1 97.69 23 VAL B C 1
ATOM 1020 O O . VAL B 1 23 ? -11.852 16.812 -0.196 1 97.69 23 VAL B O 1
ATOM 1023 N N . GLU B 1 24 ? -12.859 18.656 0.588 1 97.62 24 GLU B N 1
ATOM 1024 C CA . GLU B 1 24 ? -14.203 18.25 0.182 1 97.62 24 GLU B CA 1
ATOM 1025 C C . GLU B 1 24 ? -14.578 16.891 0.766 1 97.62 24 GLU B C 1
ATOM 1027 O O . GLU B 1 24 ? -15 16 0.036 1 97.62 24 GLU B O 1
ATOM 1032 N N . ALA B 1 25 ? -14.516 16.812 2.082 1 98 25 ALA B N 1
ATOM 1033 C CA . ALA B 1 25 ? -14.898 15.617 2.83 1 98 25 ALA B CA 1
ATOM 1034 C C . ALA B 1 25 ? -15.641 15.992 4.113 1 98 25 ALA B C 1
ATOM 1036 O O . ALA B 1 25 ? -15.367 17.031 4.711 1 98 25 ALA B O 1
ATOM 1037 N N . PRO B 1 26 ? -16.531 15.125 4.531 1 97.94 26 PRO B N 1
ATOM 1038 C CA . PRO B 1 26 ? -17.281 15.438 5.758 1 97.94 26 PRO B CA 1
ATOM 1039 C C . PRO B 1 26 ? -16.391 15.398 7.004 1 97.94 26 PRO B C 1
ATOM 1041 O O . PRO B 1 26 ? -15.367 14.719 7.02 1 97.94 26 PRO B O 1
ATOM 1044 N N . SER B 1 27 ? -16.828 16.109 8.062 1 97.88 27 SER B N 1
ATOM 1045 C CA . SER B 1 27 ? -16.078 16.156 9.32 1 97.88 27 SER B CA 1
ATOM 1046 C C . SER B 1 27 ? -15.93 14.773 9.938 1 97.88 27 SER B C 1
ATOM 1048 O O . SER B 1 27 ? -14.914 14.477 10.562 1 97.88 27 SER B O 1
ATOM 1050 N N . ALA B 1 28 ? -16.969 13.945 9.758 1 97.81 28 ALA B N 1
ATOM 1051 C CA . ALA B 1 28 ? -16.906 12.586 10.281 1 97.81 28 ALA B CA 1
ATOM 1052 C C . ALA B 1 28 ? -15.727 11.82 9.68 1 97.81 28 ALA B C 1
ATOM 1054 O O . ALA B 1 28 ? -15.047 11.062 10.375 1 97.81 28 ALA B O 1
ATOM 1055 N N . SER B 1 29 ? -15.469 12.047 8.422 1 97.88 29 SER B N 1
ATOM 1056 C CA . SER B 1 29 ? -14.352 11.414 7.738 1 97.88 29 SER B CA 1
ATOM 1057 C C . SER B 1 29 ? -13.016 11.883 8.297 1 97.88 29 SER B C 1
ATOM 1059 O O . SER B 1 29 ? -12.117 11.078 8.547 1 97.88 29 SER B O 1
ATOM 1061 N N . LEU B 1 30 ? -12.867 13.156 8.484 1 98.31 30 LEU B N 1
ATOM 1062 C CA . LEU B 1 30 ? -11.617 13.695 9.016 1 98.31 30 LEU B CA 1
ATOM 1063 C C . LEU B 1 30 ? -11.359 13.188 10.43 1 98.31 30 LEU B C 1
ATOM 1065 O O . LEU B 1 30 ? -10.211 12.914 10.797 1 98.31 30 LEU B O 1
ATOM 1069 N N . VAL B 1 31 ? -12.406 13.055 11.203 1 98.06 31 VAL B N 1
ATOM 1070 C CA . VAL B 1 31 ? -12.281 12.539 12.562 1 98.06 31 VAL B CA 1
ATOM 1071 C C . VAL B 1 31 ? -11.766 11.102 12.523 1 98.06 31 VAL B C 1
ATOM 1073 O O . VAL B 1 31 ? -10.859 10.734 13.273 1 98.06 31 VAL B O 1
ATOM 1076 N N . GLU B 1 32 ? -12.32 10.367 11.648 1 97.56 32 GLU B N 1
ATOM 1077 C CA . GLU B 1 32 ? -11.852 9 11.484 1 97.56 32 GLU B CA 1
ATOM 1078 C C . GLU B 1 32 ? -10.391 8.969 11.047 1 97.56 32 GLU B C 1
ATOM 1080 O O . GLU B 1 32 ? -9.609 8.141 11.523 1 97.56 32 GLU B O 1
ATOM 1085 N N . MET B 1 33 ? -10.031 9.805 10.117 1 98.38 33 MET B N 1
ATOM 1086 C CA . MET B 1 33 ? -8.656 9.883 9.633 1 98.38 33 MET B CA 1
ATOM 1087 C C . MET B 1 33 ? -7.695 10.164 10.789 1 98.38 33 MET B C 1
ATOM 1089 O O . MET B 1 33 ? -6.605 9.594 10.844 1 98.38 33 MET B O 1
ATOM 1093 N N . VAL B 1 34 ? -8.094 11.016 11.68 1 98.06 34 VAL B N 1
ATOM 1094 C CA . VAL B 1 34 ? -7.281 11.32 12.852 1 98.06 34 VAL B CA 1
ATOM 1095 C C . VAL B 1 34 ? -7.219 10.094 13.766 1 98.06 34 VAL B C 1
ATOM 1097 O O . VAL B 1 34 ? -6.152 9.758 14.281 1 98.06 34 VAL B O 1
ATOM 1100 N N . GLU B 1 35 ? -8.344 9.43 13.961 1 96.75 35 GLU B N 1
ATOM 1101 C CA . GLU B 1 35 ? -8.414 8.25 14.812 1 96.75 35 GLU B CA 1
ATOM 1102 C C . GLU B 1 35 ? -7.48 7.152 14.312 1 96.75 35 GLU B C 1
ATOM 1104 O O . GLU B 1 35 ? -6.844 6.461 15.109 1 96.75 35 GLU B O 1
ATOM 1109 N N . TYR B 1 36 ? -7.402 7.008 13.023 1 96.5 36 TYR B N 1
ATOM 1110 C CA . TYR B 1 36 ? -6.594 5.945 12.445 1 96.5 36 TYR B CA 1
ATOM 1111 C C . TYR B 1 36 ? -5.156 6.406 12.227 1 96.5 36 TYR B C 1
ATOM 1113 O O . TYR B 1 36 ? -4.336 5.668 11.672 1 96.5 36 TYR B O 1
ATOM 1121 N N . GLY B 1 37 ? -4.926 7.605 12.492 1 97.25 37 GLY B N 1
ATOM 1122 C CA . GLY B 1 37 ? -3.551 8.07 12.523 1 97.25 37 GLY B CA 1
ATOM 1123 C C . GLY B 1 37 ? -3.062 8.586 11.188 1 97.25 37 GLY B C 1
ATOM 1124 O O . GLY B 1 37 ? -1.857 8.711 10.961 1 97.25 37 GLY B O 1
ATOM 1125 N N . ILE B 1 38 ? -3.908 8.797 10.305 1 98.06 38 ILE B N 1
ATOM 1126 C CA . ILE B 1 38 ? -3.533 9.359 9.008 1 98.06 38 ILE B CA 1
ATOM 1127 C C . ILE B 1 38 ? -2.939 10.75 9.203 1 98.06 38 ILE B C 1
ATOM 1129 O O . ILE B 1 38 ? -1.947 11.102 8.555 1 98.06 38 ILE B O 1
ATOM 1133 N N . VAL B 1 39 ? -3.551 11.539 10.086 1 97.81 39 VAL B N 1
ATOM 1134 C CA . VAL B 1 39 ? -3.031 12.852 10.461 1 97.81 39 VAL B CA 1
ATOM 1135 C C . VAL B 1 39 ? -3.154 13.039 11.969 1 97.81 39 VAL B C 1
ATOM 1137 O O . VAL B 1 39 ? -4.012 12.43 12.609 1 97.81 39 VAL B O 1
ATOM 1140 N N . ASP B 1 40 ? -2.297 13.82 12.398 1 96.56 40 ASP B N 1
ATOM 1141 C CA . ASP B 1 40 ? -2.297 14.172 13.812 1 96.56 40 ASP B CA 1
ATOM 1142 C C . ASP B 1 40 ? -2.457 15.68 14.008 1 96.56 40 ASP B C 1
ATOM 1144 O O . ASP B 1 40 ? -1.483 16.438 13.922 1 96.56 40 ASP B O 1
ATOM 1148 N N . PRO B 1 41 ? -3.551 16.078 14.328 1 97 41 PRO B N 1
ATOM 1149 C CA . PRO B 1 41 ? -3.76 17.516 14.523 1 97 41 PRO B CA 1
ATOM 1150 C C . PRO B 1 41 ? -3.262 18 15.875 1 97 41 PRO B C 1
ATOM 1152 O O . PRO B 1 41 ? -3.068 17.203 16.797 1 97 41 PRO B O 1
ATOM 1155 N N . GLY B 1 42 ? -2.975 19.281 15.953 1 96.25 42 GLY B N 1
ATOM 1156 C CA . GLY B 1 42 ? -2.863 19.891 17.266 1 96.25 42 GLY B CA 1
ATOM 1157 C C . GLY B 1 42 ? -4.199 20.031 17.969 1 96.25 42 GLY B C 1
ATOM 1158 O O . GLY B 1 42 ? -5.254 19.953 17.344 1 96.25 42 GLY B O 1
ATOM 1159 N N . GLY B 1 43 ? -4.125 20.109 19.328 1 95.94 43 GLY B N 1
ATOM 1160 C CA . GLY B 1 43 ? -5.363 20.219 20.078 1 95.94 43 GLY B CA 1
ATOM 1161 C C . GLY B 1 43 ? -5.848 18.891 20.641 1 95.94 43 GLY B C 1
ATOM 1162 O O . GLY B 1 43 ? -5.453 17.828 20.156 1 95.94 43 GLY B O 1
ATOM 1163 N N . SER B 1 44 ? -6.707 18.969 21.562 1 93.38 44 SER B N 1
ATOM 1164 C CA . SER B 1 44 ? -7.07 17.766 22.297 1 93.38 44 SER B CA 1
ATOM 1165 C C . SER B 1 44 ? -8.398 17.203 21.797 1 93.38 44 SER B C 1
ATOM 1167 O O . SER B 1 44 ? -8.711 16.031 22.031 1 93.38 44 SER B O 1
ATOM 1169 N N . ALA B 1 45 ? -9.172 18.109 21.219 1 96.12 45 ALA B N 1
ATOM 1170 C CA . ALA B 1 45 ? -10.492 17.688 20.734 1 96.12 45 ALA B CA 1
ATOM 1171 C C . ALA B 1 45 ? -10.789 18.312 19.375 1 96.12 45 ALA B C 1
ATOM 1173 O O . ALA B 1 45 ? -10.148 19.281 18.969 1 96.12 45 ALA B O 1
ATOM 1174 N N . PRO B 1 46 ? -11.727 17.719 18.656 1 96.25 46 PRO B N 1
ATOM 1175 C CA . PRO B 1 46 ? -12.016 18.188 17.297 1 96.25 46 PRO B CA 1
ATOM 1176 C C . PRO B 1 46 ? -12.227 19.688 17.219 1 96.25 46 PRO B C 1
ATOM 1178 O O . PRO B 1 46 ? -11.742 20.344 16.297 1 96.25 46 PRO B O 1
ATOM 1181 N N . ARG B 1 47 ? -12.883 20.25 18.188 1 95.44 47 ARG B N 1
ATOM 1182 C CA . ARG B 1 47 ? -13.164 21.672 18.156 1 95.44 47 ARG B CA 1
ATOM 1183 C C . ARG B 1 47 ? -11.883 22.5 18.312 1 95.44 47 ARG B C 1
ATOM 1185 O O . ARG B 1 47 ? -11.82 23.641 17.875 1 95.44 47 ARG B O 1
ATOM 1192 N N . ASP B 1 48 ? -10.836 21.922 18.859 1 96.94 48 ASP B N 1
ATOM 1193 C CA . ASP B 1 48 ? -9.578 22.609 19.141 1 96.94 48 ASP B CA 1
ATOM 1194 C C . ASP B 1 48 ? -8.5 22.203 18.141 1 96.94 48 ASP B C 1
ATOM 1196 O O . ASP B 1 48 ? -7.371 22.688 18.203 1 96.94 48 ASP B O 1
ATOM 1200 N N . TRP B 1 49 ? -8.883 21.375 17.266 1 97.81 49 TRP B N 1
ATOM 1201 C CA . TRP B 1 49 ? -7.867 20.828 16.359 1 97.81 49 TRP B CA 1
ATOM 1202 C C . TRP B 1 49 ? -7.344 21.922 15.43 1 97.81 49 TRP B C 1
ATOM 1204 O O . TRP B 1 49 ? -8.102 22.781 14.977 1 97.81 49 TRP B O 1
ATOM 1214 N N . ARG B 1 50 ? -6.02 21.844 15.203 1 98.06 50 ARG B N 1
ATOM 1215 C CA . ARG B 1 50 ? -5.336 22.688 14.227 1 98.06 50 ARG B CA 1
ATOM 1216 C C . ARG B 1 50 ? -4.426 21.844 13.336 1 98.06 50 ARG B C 1
ATOM 1218 O O . ARG B 1 50 ? -3.666 21 13.828 1 98.06 50 ARG B O 1
ATOM 1225 N N . PHE B 1 51 ? -4.586 22.109 12.023 1 97.69 51 PHE B N 1
ATOM 1226 C CA . PHE B 1 51 ? -3.814 21.375 11.031 1 97.69 51 PHE B CA 1
ATOM 1227 C C . PHE B 1 51 ? -2.861 22.297 10.289 1 97.69 51 PHE B C 1
ATOM 1229 O O . PHE B 1 51 ? -3.242 23.406 9.906 1 97.69 51 PHE B O 1
ATOM 1236 N N . ASP B 1 52 ? -1.673 21.781 10.055 1 97 52 ASP B N 1
ATOM 1237 C CA . ASP B 1 52 ? -0.729 22.547 9.242 1 97 52 ASP B CA 1
ATOM 1238 C C . ASP B 1 52 ? -0.781 22.125 7.781 1 97 52 ASP B C 1
ATOM 1240 O O . ASP B 1 52 ? -1.608 21.281 7.406 1 97 52 ASP B O 1
ATOM 1244 N N . SER B 1 53 ? 0.029 22.688 7.027 1 96.06 53 SER B N 1
ATOM 1245 C CA . SER B 1 53 ? 0.005 22.453 5.59 1 96.06 53 SER B CA 1
ATOM 1246 C C . SER B 1 53 ? 0.357 21 5.25 1 96.06 53 SER B C 1
ATOM 1248 O O . SER B 1 53 ? -0.174 20.438 4.293 1 96.06 53 SER B O 1
ATOM 1250 N N . VAL B 1 54 ? 1.19 20.406 5.992 1 95.31 54 VAL B N 1
ATOM 1251 C CA . VAL B 1 54 ? 1.587 19.031 5.785 1 95.31 54 VAL B CA 1
ATOM 1252 C C . VAL B 1 54 ? 0.398 18.109 6.043 1 95.31 54 VAL B C 1
ATOM 1254 O O . VAL B 1 54 ? 0.117 17.203 5.246 1 95.31 54 VAL B O 1
ATOM 1257 N N . ALA B 1 55 ? -0.221 18.375 7.105 1 97.12 55 ALA B N 1
ATOM 1258 C CA . ALA B 1 55 ? -1.416 17.594 7.441 1 97.12 55 ALA B CA 1
ATOM 1259 C C . ALA B 1 55 ? -2.486 17.75 6.363 1 97.12 55 ALA B C 1
ATOM 1261 O O . ALA B 1 55 ? -3.127 16.766 5.973 1 97.12 55 ALA B O 1
ATOM 1262 N N . LEU B 1 56 ? -2.633 18.953 5.922 1 97.38 56 LEU B N 1
ATOM 1263 C CA . LEU B 1 56 ? -3.611 19.203 4.867 1 97.38 56 LEU B CA 1
ATOM 1264 C C . LEU B 1 56 ? -3.266 18.406 3.613 1 97.38 56 LEU B C 1
ATOM 1266 O O . LEU B 1 56 ? -4.148 17.812 2.982 1 97.38 56 LEU B O 1
ATOM 1270 N N . GLY B 1 57 ? -2.07 18.469 3.268 1 97.5 57 GLY B N 1
ATOM 1271 C CA . GLY B 1 57 ? -1.629 17.672 2.129 1 97.5 57 GLY B CA 1
ATOM 1272 C C . GLY B 1 57 ? -1.919 16.188 2.281 1 97.5 57 GLY B C 1
ATOM 1273 O O . GLY B 1 57 ? -2.357 15.539 1.332 1 97.5 57 GLY B O 1
ATOM 1274 N N . ARG B 1 58 ? -1.619 15.633 3.445 1 98.19 58 ARG B N 1
ATOM 1275 C CA . ARG B 1 58 ? -1.866 14.211 3.699 1 98.19 58 ARG B CA 1
ATOM 1276 C C . ARG B 1 58 ? -3.359 13.906 3.666 1 98.19 58 ARG B C 1
ATOM 1278 O O . ARG B 1 58 ? -3.771 12.859 3.15 1 98.19 58 ARG B O 1
ATOM 1285 N N . LEU B 1 59 ? -4.164 14.805 4.164 1 98.38 59 LEU B N 1
ATOM 1286 C CA . LEU B 1 59 ? -5.613 14.648 4.098 1 98.38 59 LEU B CA 1
ATOM 1287 C C . LEU B 1 59 ? -6.082 14.562 2.648 1 98.38 59 LEU B C 1
ATOM 1289 O O . LEU B 1 59 ? -6.902 13.711 2.307 1 98.38 59 LEU B O 1
ATOM 1293 N N . ARG B 1 60 ? -5.551 15.43 1.869 1 98.06 60 ARG B N 1
ATOM 1294 C CA . ARG B 1 60 ? -5.914 15.453 0.456 1 98.06 60 ARG B CA 1
ATOM 1295 C C . ARG B 1 60 ? -5.551 14.133 -0.22 1 98.06 60 ARG B C 1
ATOM 1297 O O . ARG B 1 60 ? -6.348 13.578 -0.978 1 98.06 60 ARG B O 1
ATOM 1304 N N . ARG B 1 61 ? -4.438 13.656 0.045 1 97.75 61 ARG B N 1
ATOM 1305 C CA . ARG B 1 61 ? -4.004 12.383 -0.52 1 97.75 61 ARG B CA 1
ATOM 1306 C C . ARG B 1 61 ? -4.883 11.242 -0.027 1 97.75 61 ARG B C 1
ATOM 1308 O O . ARG B 1 61 ? -5.207 10.328 -0.79 1 97.75 61 ARG B O 1
ATOM 1315 N N . ALA B 1 62 ? -5.152 11.281 1.19 1 98.25 62 ALA B N 1
ATOM 1316 C CA . ALA B 1 62 ? -6.004 10.258 1.786 1 98.25 62 ALA B CA 1
ATOM 1317 C C . ALA B 1 62 ? -7.359 10.195 1.089 1 98.25 62 ALA B C 1
ATOM 1319 O O . ALA B 1 62 ? -7.816 9.117 0.694 1 98.25 62 ALA B O 1
ATOM 1320 N N . VAL B 1 63 ? -7.953 11.352 0.916 1 97.62 63 VAL B N 1
ATOM 1321 C CA . VAL B 1 63 ? -9.273 11.445 0.301 1 97.62 63 VAL B CA 1
ATOM 1322 C C . VAL B 1 63 ? -9.211 10.953 -1.143 1 97.62 63 VAL B C 1
ATOM 1324 O O . VAL B 1 63 ? -10.07 10.195 -1.588 1 97.62 63 VAL B O 1
ATOM 1327 N N . ARG B 1 64 ? -8.234 11.312 -1.792 1 96.12 64 ARG B N 1
ATOM 1328 C CA . ARG B 1 64 ? -8.062 10.875 -3.174 1 96.12 64 ARG B CA 1
ATOM 1329 C C . ARG B 1 64 ? -7.926 9.359 -3.26 1 96.12 64 ARG B C 1
ATOM 1331 O O . ARG B 1 64 ? -8.578 8.719 -4.09 1 96.12 64 ARG B O 1
ATOM 1338 N N . LEU B 1 65 ? -7.082 8.797 -2.453 1 94.69 65 LEU B N 1
ATOM 1339 C CA . LEU B 1 65 ? -6.852 7.355 -2.439 1 94.69 65 LEU B CA 1
ATOM 1340 C C . LEU B 1 65 ? -8.133 6.602 -2.109 1 94.69 65 LEU B C 1
ATOM 1342 O O . LEU B 1 65 ? -8.43 5.574 -2.727 1 94.69 65 LEU B O 1
ATOM 1346 N N . GLN B 1 66 ? -8.727 7.117 -1.129 1 94.44 66 GLN B N 1
ATOM 1347 C CA . GLN B 1 66 ? -9.984 6.496 -0.721 1 94.44 66 GLN B CA 1
ATOM 1348 C C . GLN B 1 66 ? -10.969 6.43 -1.885 1 94.44 66 GLN B C 1
ATOM 1350 O O . GLN B 1 66 ? -11.562 5.379 -2.145 1 94.44 66 GLN B O 1
ATOM 1355 N N . ARG B 1 67 ? -11.141 7.512 -2.57 1 91.38 67 ARG B N 1
ATOM 1356 C CA . ARG B 1 67 ? -12.078 7.605 -3.686 1 91.38 67 ARG B CA 1
ATOM 1357 C C . ARG B 1 67 ? -11.648 6.707 -4.84 1 91.38 67 ARG B C 1
ATOM 1359 O O . ARG B 1 67 ? -12.477 6.047 -5.461 1 91.38 67 ARG B O 1
ATOM 1366 N N . GLU B 1 68 ? -10.492 6.648 -5.074 1 89.5 68 GLU B N 1
ATOM 1367 C CA . GLU B 1 68 ? -9.977 5.906 -6.223 1 89.5 68 GLU B CA 1
ATOM 1368 C C . GLU B 1 68 ? -10.039 4.398 -5.977 1 89.5 68 GLU B C 1
ATOM 1370 O O . GLU B 1 68 ? -10.336 3.627 -6.891 1 89.5 68 GLU B O 1
ATOM 1375 N N . LEU B 1 69 ? -9.766 3.951 -4.742 1 89.19 69 LEU B N 1
ATOM 1376 C CA . LEU B 1 69 ? -9.625 2.523 -4.477 1 89.19 69 LEU B CA 1
ATOM 1377 C C . LEU B 1 69 ? -10.781 2.008 -3.631 1 89.19 69 LEU B C 1
ATOM 1379 O O . LEU B 1 69 ? -10.867 0.81 -3.35 1 89.19 69 LEU B O 1
ATOM 1383 N N . GLU B 1 70 ? -11.633 2.908 -3.209 1 90.31 70 GLU B N 1
ATOM 1384 C CA . GLU B 1 70 ? -12.812 2.561 -2.42 1 90.31 70 GLU B CA 1
ATOM 1385 C C . GLU B 1 70 ? -12.422 1.823 -1.142 1 90.31 70 GLU B C 1
ATOM 1387 O O . GLU B 1 70 ? -13 0.784 -0.817 1 90.31 70 GLU B O 1
ATOM 1392 N N . LEU B 1 71 ? -11.562 2.352 -0.416 1 91.75 71 LEU B N 1
ATOM 1393 C CA . LEU B 1 71 ? -11.016 1.804 0.821 1 91.75 71 LEU B CA 1
ATOM 1394 C C . LEU B 1 71 ? -11.703 2.414 2.037 1 91.75 71 LEU B C 1
ATOM 1396 O O . LEU B 1 71 ? -12.305 3.488 1.941 1 91.75 71 LEU B O 1
ATOM 1400 N N . ASP B 1 72 ? -11.625 1.648 3.109 1 92.88 72 ASP B N 1
ATOM 1401 C CA . ASP B 1 72 ? -11.922 2.312 4.375 1 92.88 72 ASP B CA 1
ATOM 1402 C C . ASP B 1 72 ? -10.695 3.07 4.891 1 92.88 72 ASP B C 1
ATOM 1404 O O . ASP B 1 72 ? -9.609 2.971 4.316 1 92.88 72 ASP B O 1
ATOM 1408 N N . TRP B 1 73 ? -10.875 3.844 5.996 1 94.81 73 TRP B N 1
ATOM 1409 C CA . TRP B 1 73 ? -9.828 4.766 6.418 1 94.81 73 TRP B CA 1
ATOM 1410 C C . TRP B 1 73 ? -8.664 4.016 7.055 1 94.81 73 TRP B C 1
ATOM 1412 O O . TRP B 1 73 ? -7.527 4.496 7.047 1 94.81 73 TRP B O 1
ATOM 1422 N N . GLN B 1 74 ? -8.938 2.875 7.609 1 93.38 74 GLN B N 1
ATOM 1423 C CA . GLN B 1 74 ? -7.84 2.051 8.109 1 93.38 74 GLN B CA 1
ATOM 1424 C C . GLN B 1 74 ? -6.918 1.606 6.98 1 93.38 74 GLN B C 1
ATOM 1426 O O . GLN B 1 74 ? -5.695 1.72 7.086 1 93.38 74 GLN B O 1
ATOM 1431 N N . ALA B 1 75 ? -7.457 1.143 5.902 1 93.38 75 ALA B N 1
ATOM 1432 C CA . ALA B 1 75 ? -6.703 0.705 4.73 1 93.38 75 ALA B CA 1
ATOM 1433 C C . ALA B 1 75 ? -5.992 1.881 4.066 1 93.38 75 ALA B C 1
ATOM 1435 O O . ALA B 1 75 ? -4.875 1.735 3.566 1 93.38 75 ALA B O 1
ATOM 1436 N N . VAL B 1 76 ? -6.637 2.996 4.035 1 96.31 76 VAL B N 1
ATOM 1437 C CA . VAL B 1 76 ? -6.02 4.199 3.484 1 96.31 76 VAL B CA 1
ATOM 1438 C C . VAL B 1 76 ? -4.754 4.531 4.266 1 96.31 76 VAL B C 1
ATOM 1440 O O . VAL B 1 76 ? -3.721 4.863 3.68 1 96.31 76 VAL B O 1
ATOM 1443 N N . ALA B 1 77 ? -4.828 4.465 5.586 1 96.94 77 ALA B N 1
ATOM 1444 C CA . ALA B 1 77 ? -3.666 4.738 6.426 1 96.94 77 ALA B CA 1
ATOM 1445 C C . ALA B 1 77 ? -2.492 3.838 6.055 1 96.94 77 ALA B C 1
ATOM 1447 O O . ALA B 1 77 ? -1.364 4.309 5.895 1 96.94 77 ALA B O 1
ATOM 1448 N N . VAL B 1 78 ? -2.795 2.629 5.879 1 95.19 78 VAL B N 1
ATOM 1449 C CA . VAL B 1 78 ? -1.773 1.643 5.543 1 95.19 78 VAL B CA 1
ATOM 1450 C C . VAL B 1 78 ? -1.177 1.959 4.176 1 95.19 78 VAL B C 1
ATOM 1452 O O . VAL B 1 78 ? 0.045 1.947 4.004 1 95.19 78 VAL B O 1
ATOM 1455 N N . ALA B 1 79 ? -2.031 2.186 3.219 1 95.25 79 ALA B N 1
ATOM 1456 C CA . ALA B 1 79 ? -1.584 2.502 1.864 1 95.25 79 ALA B CA 1
ATOM 1457 C C . ALA B 1 79 ? -0.702 3.748 1.855 1 95.25 79 ALA B C 1
ATOM 1459 O O . ALA B 1 79 ? 0.346 3.77 1.206 1 95.25 79 ALA B O 1
ATOM 1460 N N . LEU B 1 80 ? -1.094 4.738 2.523 1 97 80 LEU B N 1
ATOM 1461 C CA . LEU B 1 80 ? -0.315 5.973 2.596 1 97 80 LEU B CA 1
ATOM 1462 C C . LEU B 1 80 ? 1.052 5.715 3.221 1 97 80 LEU B C 1
ATOM 1464 O O . LEU B 1 80 ? 2.061 6.254 2.76 1 97 80 LEU B O 1
ATOM 1468 N N . ASP B 1 81 ? 1.062 4.938 4.301 1 96.75 81 ASP B N 1
ATOM 1469 C CA . ASP B 1 81 ? 2.328 4.617 4.949 1 96.75 81 ASP B CA 1
ATOM 1470 C C . ASP B 1 81 ? 3.268 3.889 3.988 1 96.75 81 ASP B C 1
ATOM 1472 O O . ASP B 1 81 ? 4.469 4.168 3.953 1 96.75 81 ASP B O 1
ATOM 1476 N N . LEU B 1 82 ? 2.703 3.004 3.209 1 96.56 82 LEU B N 1
ATOM 1477 C CA . LEU B 1 82 ? 3.5 2.279 2.227 1 96.56 82 LEU B CA 1
ATOM 1478 C C . LEU B 1 82 ? 4.012 3.219 1.139 1 96.56 82 LEU B C 1
ATOM 1480 O O . LEU B 1 82 ? 5.164 3.121 0.718 1 96.56 82 LEU B O 1
ATOM 1484 N N . LEU B 1 83 ? 3.197 4.047 0.688 1 96.69 83 LEU B N 1
ATOM 1485 C CA . LEU B 1 83 ? 3.602 5.02 -0.323 1 96.69 83 LEU B CA 1
ATOM 1486 C C . LEU B 1 83 ? 4.703 5.93 0.206 1 96.69 83 LEU B C 1
ATOM 1488 O O . LEU B 1 83 ? 5.664 6.23 -0.508 1 96.69 83 LEU B O 1
ATOM 1492 N N . ASP B 1 84 ? 4.527 6.383 1.438 1 97.06 84 ASP B N 1
ATOM 1493 C CA . ASP B 1 84 ? 5.57 7.195 2.061 1 97.06 84 ASP B CA 1
ATOM 1494 C C . ASP B 1 84 ? 6.891 6.43 2.139 1 97.06 84 ASP B C 1
ATOM 1496 O O . ASP B 1 84 ? 7.953 6.992 1.883 1 97.06 84 ASP B O 1
ATOM 1500 N N . GLU B 1 85 ? 6.77 5.18 2.533 1 97.5 85 GLU B N 1
ATOM 1501 C CA . GLU B 1 85 ? 7.961 4.34 2.623 1 97.5 85 GLU B CA 1
ATOM 1502 C C . GLU B 1 85 ? 8.641 4.195 1.263 1 97.5 85 GLU B C 1
ATOM 1504 O O . GLU B 1 85 ? 9.867 4.293 1.16 1 97.5 85 GLU B O 1
ATOM 1509 N N . VAL B 1 86 ? 7.945 4.004 0.256 1 97.81 86 VAL B N 1
ATOM 1510 C CA . VAL B 1 86 ? 8.469 3.912 -1.102 1 97.81 86 VAL B CA 1
ATOM 1511 C C . VAL B 1 86 ? 9.211 5.199 -1.456 1 97.81 86 VAL B C 1
ATOM 1513 O O . VAL B 1 86 ? 10.336 5.16 -1.962 1 97.81 86 VAL B O 1
ATOM 1516 N N . GLY B 1 87 ? 8.562 6.277 -1.233 1 97.25 87 GLY B N 1
ATOM 1517 C CA . GLY B 1 87 ? 9.195 7.559 -1.486 1 97.25 87 GLY B CA 1
ATOM 1518 C C . GLY B 1 87 ? 10.516 7.723 -0.759 1 97.25 87 GLY B C 1
ATOM 1519 O O . GLY B 1 87 ? 11.508 8.156 -1.351 1 97.25 87 GLY B O 1
ATOM 1520 N N . ARG B 1 88 ? 10.5 7.414 0.522 1 97.88 88 ARG B N 1
ATOM 1521 C CA . ARG B 1 88 ? 11.711 7.52 1.333 1 97.88 88 ARG B CA 1
ATOM 1522 C C . ARG B 1 88 ? 12.82 6.641 0.774 1 97.88 88 ARG B C 1
ATOM 1524 O O . ARG B 1 88 ? 13.969 7.082 0.644 1 97.88 88 ARG B O 1
ATOM 1531 N N . LEU B 1 89 ? 12.484 5.461 0.427 1 98 89 LEU B N 1
ATOM 1532 C CA . LEU B 1 89 ? 13.477 4.508 -0.062 1 98 89 LEU B CA 1
ATOM 1533 C C . LEU B 1 89 ? 14.008 4.93 -1.427 1 98 89 LEU B C 1
ATOM 1535 O O . LEU B 1 89 ? 15.195 4.746 -1.717 1 98 89 LEU B O 1
ATOM 1539 N N . ARG B 1 90 ? 13.172 5.395 -2.244 1 98 90 ARG B N 1
ATOM 1540 C CA . ARG B 1 90 ? 13.625 5.895 -3.539 1 98 90 ARG B CA 1
ATOM 1541 C C . ARG B 1 90 ? 14.617 7.035 -3.371 1 98 90 ARG B C 1
ATOM 1543 O O . ARG B 1 90 ? 15.641 7.082 -4.055 1 98 90 ARG B O 1
ATOM 1550 N N . ALA B 1 91 ? 14.305 7.918 -2.5 1 98 91 ALA B N 1
ATOM 1551 C CA . ALA B 1 91 ? 15.211 9.031 -2.227 1 98 91 ALA B CA 1
ATOM 1552 C C . ALA B 1 91 ? 16.562 8.531 -1.698 1 98 91 ALA B C 1
ATOM 1554 O O . ALA B 1 91 ? 17.609 9.016 -2.102 1 98 91 ALA B O 1
ATOM 1555 N N . GLU B 1 92 ? 16.422 7.633 -0.795 1 97.69 92 GLU B N 1
ATOM 1556 C CA . GLU B 1 92 ? 17.641 7.047 -0.245 1 97.69 92 GLU B CA 1
ATOM 1557 C C . GLU B 1 92 ? 18.469 6.363 -1.333 1 97.69 92 GLU B C 1
ATOM 1559 O O . GLU B 1 92 ? 19.688 6.527 -1.387 1 97.69 92 GLU B O 1
ATOM 1564 N N . ASN B 1 93 ? 17.875 5.574 -2.18 1 98 93 ASN B N 1
ATOM 1565 C CA . ASN B 1 93 ? 18.547 4.91 -3.293 1 98 93 ASN B CA 1
ATOM 1566 C C . ASN B 1 93 ? 19.234 5.914 -4.211 1 98 93 ASN B C 1
ATOM 1568 O O . ASN B 1 93 ? 20.375 5.699 -4.625 1 98 93 ASN B O 1
ATOM 1572 N N . GLU B 1 94 ? 18.531 6.98 -4.492 1 96.88 94 GLU B N 1
ATOM 1573 C CA . GLU B 1 94 ? 19.109 8.023 -5.344 1 96.88 94 GLU B CA 1
ATOM 1574 C C . GLU B 1 94 ? 20.328 8.656 -4.691 1 96.88 94 GLU B C 1
ATOM 1576 O O . GLU B 1 94 ? 21.344 8.875 -5.355 1 96.88 94 GLU B O 1
ATOM 1581 N N . SER B 1 95 ? 20.188 8.938 -3.436 1 97.69 95 SER B N 1
ATOM 1582 C CA . SER B 1 95 ? 21.297 9.508 -2.693 1 97.69 95 SER B CA 1
ATOM 1583 C C . SER B 1 95 ? 22.516 8.578 -2.719 1 97.69 95 SER B C 1
ATOM 1585 O O . SER B 1 95 ? 23.641 9.023 -2.965 1 97.69 95 SER B O 1
ATOM 1587 N N . LEU B 1 96 ? 22.312 7.301 -2.52 1 96.06 96 LEU B N 1
ATOM 1588 C CA . LEU B 1 96 ? 23.375 6.312 -2.51 1 96.06 96 LEU B CA 1
ATOM 1589 C C . LEU B 1 96 ? 24.016 6.191 -3.891 1 96.06 96 LEU B C 1
ATOM 1591 O O . LEU B 1 96 ? 25.234 6.066 -4.008 1 96.06 96 LEU B O 1
ATOM 1595 N N . ARG B 1 97 ? 23.188 6.219 -4.867 1 95.81 97 ARG B N 1
ATOM 1596 C CA . ARG B 1 97 ? 23.688 6.137 -6.234 1 95.81 97 ARG B CA 1
ATOM 1597 C C . ARG B 1 97 ? 24.578 7.328 -6.559 1 95.81 97 ARG B C 1
ATOM 1599 O O . ARG B 1 97 ? 25.625 7.172 -7.211 1 95.81 97 ARG B O 1
ATOM 1606 N N . ARG B 1 98 ? 24.219 8.484 -6.113 1 95.25 98 ARG B N 1
ATOM 1607 C CA . ARG B 1 98 ? 25.016 9.688 -6.332 1 95.25 98 ARG B CA 1
ATOM 1608 C C . ARG B 1 98 ? 26.359 9.602 -5.621 1 95.25 98 ARG B C 1
ATOM 1610 O O . ARG B 1 98 ? 27.391 9.961 -6.184 1 95.25 98 ARG B O 1
ATOM 1617 N N . ARG B 1 99 ? 26.312 9.188 -4.438 1 92.94 99 ARG B N 1
ATOM 1618 C CA . ARG B 1 99 ? 27.547 9.031 -3.672 1 92.94 99 ARG B CA 1
ATOM 1619 C C . ARG B 1 99 ? 28.484 8.023 -4.336 1 92.94 99 ARG B C 1
ATOM 1621 O O . ARG B 1 99 ? 29.703 8.25 -4.402 1 92.94 99 ARG B O 1
ATOM 1628 N N . LEU B 1 100 ? 27.969 6.875 -4.844 1 91.75 100 LEU B N 1
ATOM 1629 C CA . LEU B 1 100 ? 28.766 5.844 -5.512 1 91.75 100 LEU B CA 1
ATOM 1630 C C . LEU B 1 100 ? 29.375 6.379 -6.801 1 91.75 100 LEU B C 1
ATOM 1632 O O . LEU B 1 100 ? 30.531 6.078 -7.113 1 91.75 100 LEU B O 1
ATOM 1636 N N . LEU B 1 101 ? 28.5 7.07 -7.473 1 90.62 101 LEU B N 1
ATOM 1637 C CA . LEU B 1 101 ? 29 7.664 -8.711 1 90.62 101 LEU B CA 1
ATOM 1638 C C . LEU B 1 101 ? 30.172 8.594 -8.438 1 90.62 101 LEU B C 1
ATOM 1640 O O . LEU B 1 101 ? 31.141 8.625 -9.203 1 90.62 101 LEU B O 1
ATOM 1644 N N . ARG B 1 102 ? 30.141 9.336 -7.406 1 90.12 102 ARG B N 1
ATOM 1645 C CA . ARG B 1 102 ? 31.219 10.25 -7.031 1 90.12 102 ARG B CA 1
ATOM 1646 C C . ARG B 1 102 ? 32.5 9.484 -6.695 1 90.12 102 ARG B C 1
ATOM 1648 O O . ARG B 1 102 ? 33.594 9.93 -7.031 1 90.12 102 ARG B O 1
ATOM 1655 N N . PHE B 1 103 ? 32.344 8.312 -6.102 1 84.12 103 PHE B N 1
ATOM 1656 C CA . PHE B 1 103 ? 33.5 7.5 -5.746 1 84.12 103 PHE B CA 1
ATOM 1657 C C . PHE B 1 103 ? 34.094 6.855 -6.988 1 84.12 103 PHE B C 1
ATOM 1659 O O . PHE B 1 103 ? 35.312 6.672 -7.062 1 84.12 103 PHE B O 1
ATOM 1666 N N . MET B 1 104 ? 33.281 6.469 -7.902 1 81.31 104 MET B N 1
ATOM 1667 C CA . MET B 1 104 ? 33.75 5.785 -9.102 1 81.31 104 MET B CA 1
ATOM 1668 C C . MET B 1 104 ? 34.438 6.77 -10.055 1 81.31 104 MET B C 1
ATOM 1670 O O . MET B 1 104 ? 35.219 6.371 -10.898 1 81.31 104 MET B O 1
ATOM 1674 N N . GLU B 1 105 ? 33.938 7.898 -10.141 1 75.94 105 GLU B N 1
ATOM 1675 C CA . GLU B 1 105 ? 34.562 8.906 -10.984 1 75.94 105 GLU B CA 1
ATOM 1676 C C . GLU B 1 105 ? 36 9.211 -10.508 1 75.94 105 GLU B C 1
ATOM 1678 O O . GLU B 1 105 ? 36.812 9.688 -11.281 1 75.94 105 GLU B O 1
ATOM 1683 N N . TYR B 1 106 ? 36.188 8.969 -9.195 1 58.41 106 TYR B N 1
ATOM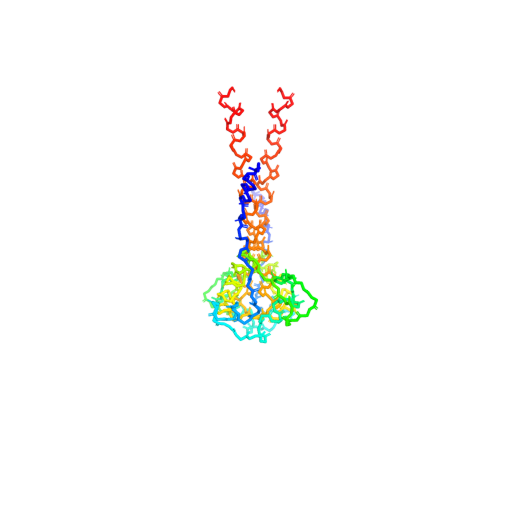 1684 C CA . TYR B 1 106 ? 37.594 9.172 -8.812 1 58.41 106 TYR B CA 1
ATOM 1685 C C . TYR B 1 106 ? 38.406 7.895 -8.992 1 58.41 106 TYR B C 1
ATOM 1687 O O . TYR B 1 106 ? 37.875 6.793 -8.766 1 58.41 106 TYR B O 1
#

Sequence (212 aa):
MEQASMNTTLSLQLTLEECCQLVEAPSASLVEMVEYGIVDPGGSAPRDWRFDSVALGRLRRAVRLQRELELDWQAVAVALDLLDEVGRLRAENESLRRRLLRFMEYMEQASMNTTLSLQLTLEECCQLVEAPSASLVEMVEYGIVDPGGSAPRDWRFDSVALGRLRRAVRLQRELELDWQAVAVALDLLDEVGRLRAENESLRRRLLRFMEY

Radius of gyration: 24.6 Å; Cα contacts (8 Å, |Δi|>4): 218; chains: 2; bounding box: 57×94×46 Å

Secondary structure (DSSP, 8-state):
-------------B-HHHHHHHHT--HHHHHHHHHTTS---BSSSGGG-BB-HHHHHHHHHHHHHHHHHT--HHHHHHHHHHHHHHHHHHHHHHHHHHHHHHHHH-/-------------B-HHHHHHHHT--HHHHHHHHHTTS---BSSSGGG-BB-HHHHHHHHHHHHHHHHHT--HHHHHHHHHHHHHHHHHHHHHHHHHHHHHHHHH-

Foldseek 3Di:
DPPCPPPCPVFDKDALVRLCVVLVHDSVLVVVLCVLPLDPFDDDDNRGTIDGPVRSVSVNQLSVVCVVVVDDSNVSSVVVVVVVVVVVVVVVVVVVVVVVVVVVVD/DPPCPVPCPVFDKDALVRLCVVLVHDSVQVVVLCVLPLDPFDDDDNRGTIDGPVRSVSSNQLSVVCVVVVDDSNVSSVVVVVVVVVVVVVVVVVVVVVVVVVVVVD